Protein AF-A0A1U7LH65-F1 (afdb_monomer_lite)

InterPro domains:
  IPR011333 SKP1/BTB/POZ domain superfamily [G3DSA:3.30.710.10] (21-148)
  IPR011333 SKP1/BTB/POZ domain superfamily [SSF54695] (27-129)

Secondary structure (DSSP, 8-state):
--------------PSPP----SSS--EEEEETTEEEEE-HHHHHHS-HHHHHHH-TT---GGG--STT-EEEE-S-HHHHHHHHHHHHHHHTSPPPPS--SSHHHHS-EEEEEEEEEEEEEE--TT-GGGHHHHHHHHHHHHHT--BTTTTTTT-TTSHHHHHHHHHHHHT--TTPBPSEEEEPTTSSEEEEEEEEE----TT-HHHHHHHHHHGGGBTS-EEEEEEEEEEEEEETTTTEEEEEEEEEEEEEEEEETT----

pLDDT: mean 80.88, std 17.4, range [31.7, 98.38]

Sequence (263 aa):
MSSSDPITQVVQNQGPPSTNVNIAGPPLTLDLRGTEFELSREELTGLPESILLCLFPHGLLLEGYNSSEDVIAVDFDPVSLGYVLDFLRDAANSPSSPSSSIHPLQSKPAIIVLREDLDYYCISPKDSASNVTLVKHLCGDELVKRDEIFGSLKRCEGGAEQHLVDMLCASGFTISDSWGYRALEPHKTCISSVALARLNSDSSNPQHMATAQKLLLFWRKPARKCWWDGVELADIGANQEKVKVWIRRIWTLELTVIGAGKM

Radius of gyration: 21.22 Å; chains: 1; bounding box: 49×56×64 Å

Foldseek 3Di:
DDDDDPPDPPDPDDPDPDQPQDLPAAWAWEQAPNDIDTGHSQRLQQDFPVVQCQFCVPHDPCPPVRDPPDYHYGPDHPVVVVLRSVVLVVQQPPDFDPDPDPDLVNGFWKKKKKKKKKAKDWDDDPPPPPCPPQLLVQVQVVVQVVFQPCVVLVVDPPDVSVVVVVLVCLFFDDNRDGFPDWDDRPPGSIIITMHMGTGDCPPVDVVSVVSVVVQVVQEVPWDKDKDKDWDWDFQGDPVRDIIIMIMIMIMTIHMGTRPPGDD

Structure (mmCIF, N/CA/C/O backbone):
data_AF-A0A1U7LH65-F1
#
_entry.id   AF-A0A1U7LH65-F1
#
loop_
_atom_site.group_PDB
_atom_site.id
_atom_site.type_symbol
_atom_site.label_atom_id
_atom_site.label_alt_id
_atom_site.label_comp_id
_atom_site.label_asym_id
_atom_site.label_entity_id
_atom_site.label_seq_id
_atom_site.pdbx_PDB_ins_code
_atom_site.Cartn_x
_atom_site.Cartn_y
_atom_site.Cartn_z
_atom_site.occupancy
_atom_site.B_iso_or_equiv
_atom_site.auth_seq_id
_atom_site.auth_comp_id
_atom_site.auth_asym_id
_atom_site.auth_atom_id
_atom_site.pdbx_PDB_model_num
ATOM 1 N N . MET A 1 1 ? 25.582 30.386 33.907 1.00 37.00 1 MET A N 1
ATOM 2 C CA . MET A 1 1 ? 25.135 28.980 33.836 1.00 37.00 1 MET A CA 1
ATOM 3 C C . MET A 1 1 ? 24.443 28.804 32.495 1.00 37.00 1 MET A C 1
ATOM 5 O O . MET A 1 1 ? 23.289 29.183 32.366 1.00 37.00 1 MET A O 1
ATOM 9 N N . SER A 1 2 ? 25.191 28.399 31.466 1.00 34.94 2 SER A N 1
ATOM 10 C CA . SER A 1 2 ? 24.653 28.184 30.119 1.00 34.94 2 SER A CA 1
ATOM 11 C C . SER A 1 2 ? 23.989 26.812 30.056 1.00 34.94 2 SER A C 1
ATOM 13 O O . SER A 1 2 ? 24.635 25.806 30.342 1.00 34.94 2 SER A O 1
ATOM 15 N N . SER A 1 3 ? 22.705 26.793 29.707 1.00 36.31 3 SER A N 1
ATOM 16 C CA . SER A 1 3 ? 21.941 25.581 29.420 1.00 36.31 3 SER A CA 1
ATOM 17 C C . SER A 1 3 ? 22.518 24.915 28.172 1.00 36.31 3 SER A C 1
ATOM 19 O O . SER A 1 3 ? 22.510 25.508 27.098 1.00 36.31 3 SER A O 1
ATOM 21 N N . SER A 1 4 ? 23.072 23.718 28.325 1.00 37.91 4 SER A N 1
ATOM 22 C CA . SER A 1 4 ? 23.466 22.847 27.222 1.00 37.91 4 SER A CA 1
ATOM 23 C C . SER A 1 4 ? 22.229 22.119 26.703 1.00 37.91 4 SER A C 1
ATOM 25 O O . SER A 1 4 ? 21.682 21.272 27.410 1.00 37.91 4 SER A O 1
ATOM 27 N N . ASP A 1 5 ? 21.799 22.444 25.487 1.00 41.06 5 ASP A N 1
ATOM 28 C CA . ASP A 1 5 ? 20.774 21.691 24.768 1.00 41.06 5 ASP A CA 1
ATOM 29 C C . ASP A 1 5 ? 21.277 20.264 24.483 1.00 41.06 5 ASP A C 1
ATOM 31 O O . ASP A 1 5 ? 22.333 20.101 23.860 1.00 41.06 5 ASP A O 1
ATOM 35 N N . PRO A 1 6 ? 20.560 19.206 24.900 1.00 41.38 6 PRO A N 1
ATOM 36 C CA . PRO A 1 6 ? 20.920 17.841 24.559 1.00 41.38 6 PRO A CA 1
ATOM 37 C C . PRO A 1 6 ? 20.417 17.536 23.143 1.00 41.38 6 PRO A C 1
ATOM 39 O O . PRO A 1 6 ? 19.403 16.865 22.954 1.00 41.38 6 PRO A O 1
ATOM 42 N N . ILE A 1 7 ? 21.121 18.035 22.125 1.00 48.22 7 ILE A N 1
ATOM 43 C CA . ILE A 1 7 ? 20.948 17.540 20.758 1.00 48.22 7 ILE A CA 1
ATOM 44 C C . ILE A 1 7 ? 21.592 16.155 20.712 1.00 48.22 7 ILE A C 1
ATOM 46 O O . ILE A 1 7 ? 22.812 16.003 20.642 1.00 48.22 7 ILE A O 1
ATOM 50 N N . THR A 1 8 ? 20.747 15.132 20.789 1.00 46.81 8 THR A N 1
ATOM 51 C CA . THR A 1 8 ? 21.103 13.762 20.441 1.00 46.81 8 THR A CA 1
ATOM 52 C C . THR A 1 8 ? 21.590 13.760 18.997 1.00 46.81 8 THR A C 1
ATOM 54 O O . THR A 1 8 ? 20.855 14.075 18.062 1.00 46.81 8 THR A O 1
ATOM 57 N N . GLN A 1 9 ? 22.872 13.454 18.814 1.00 34.47 9 GLN A N 1
ATOM 58 C CA . GLN A 1 9 ? 23.434 13.192 17.500 1.00 34.47 9 GLN A CA 1
ATOM 59 C C . GLN A 1 9 ? 22.650 12.033 16.882 1.00 34.47 9 GLN A C 1
ATOM 61 O O . GLN A 1 9 ? 22.702 10.904 17.370 1.00 34.47 9 GLN A O 1
ATOM 66 N N . VAL A 1 10 ? 21.901 12.317 15.817 1.00 35.81 10 VAL A N 1
ATOM 67 C CA . VAL A 1 10 ? 21.335 11.278 14.963 1.00 35.81 10 VAL A CA 1
ATOM 68 C C . VAL A 1 10 ? 22.522 10.631 14.264 1.00 35.81 10 VAL A C 1
ATOM 70 O O . VAL A 1 10 ? 23.074 11.186 13.315 1.00 35.81 10 VAL A O 1
ATOM 73 N N . VAL A 1 11 ? 22.958 9.478 14.772 1.00 34.19 11 VAL A N 1
ATOM 74 C CA . VAL A 1 11 ? 23.833 8.584 14.020 1.00 34.19 11 VAL A CA 1
ATOM 75 C C . VAL A 1 11 ? 23.118 8.330 12.699 1.00 34.19 11 VAL A C 1
ATOM 77 O O . VAL A 1 11 ? 21.987 7.841 12.686 1.00 34.19 11 VAL A O 1
ATOM 80 N N . GLN A 1 12 ? 23.747 8.719 11.590 1.00 35.12 12 GLN A N 1
ATOM 81 C CA . GLN A 1 12 ? 23.355 8.259 10.266 1.00 35.12 12 GLN A CA 1
ATOM 82 C C . GLN A 1 12 ? 23.513 6.739 10.278 1.00 35.12 12 GLN A C 1
ATOM 84 O O . GLN A 1 12 ? 24.590 6.218 9.997 1.00 35.12 12 GLN A O 1
ATOM 89 N N . ASN A 1 13 ? 22.459 6.022 10.676 1.00 31.70 13 ASN A N 1
ATOM 90 C CA . ASN A 1 13 ? 22.390 4.596 10.432 1.00 31.70 13 ASN A CA 1
ATOM 91 C C . ASN A 1 13 ? 22.593 4.431 8.930 1.00 31.70 13 ASN A C 1
ATOM 93 O O . ASN A 1 13 ? 21.911 5.084 8.132 1.00 31.70 13 ASN A O 1
ATOM 97 N N . GLN A 1 14 ? 23.579 3.606 8.574 1.00 36.00 14 GLN A N 1
ATOM 98 C CA . GLN A 1 14 ? 23.760 3.122 7.217 1.00 36.00 14 GLN A CA 1
ATOM 99 C C . GLN A 1 14 ? 22.374 2.775 6.668 1.00 36.00 14 GLN A C 1
ATOM 101 O O . GLN A 1 14 ? 21.556 2.182 7.380 1.00 36.00 14 GLN A O 1
ATOM 106 N N . GLY A 1 15 ? 22.082 3.235 5.449 1.00 39.66 15 GLY A N 1
ATOM 107 C CA . GLY A 1 15 ? 20.828 2.898 4.783 1.00 39.66 15 GLY A CA 1
ATOM 108 C C . GLY A 1 15 ? 20.574 1.386 4.851 1.00 39.66 15 GLY A C 1
ATOM 109 O O . GLY A 1 15 ? 21.524 0.623 5.048 1.00 39.66 15 GLY A O 1
ATOM 110 N N . PRO A 1 16 ? 19.311 0.942 4.725 1.00 44.34 16 PRO A N 1
ATOM 111 C CA . PRO A 1 16 ? 19.009 -0.486 4.710 1.00 44.34 16 PRO A CA 1
ATOM 112 C C . PRO A 1 16 ? 19.956 -1.206 3.733 1.00 44.34 16 PRO A C 1
ATOM 114 O O . PRO A 1 16 ? 20.298 -0.616 2.701 1.00 44.34 16 PRO A O 1
ATOM 117 N N . PRO A 1 17 ? 20.425 -2.424 4.064 1.00 46.75 17 PRO A N 1
ATOM 118 C CA . PRO A 1 17 ? 21.351 -3.156 3.212 1.00 46.75 17 PRO A CA 1
ATOM 119 C C . PRO A 1 17 ? 20.766 -3.240 1.803 1.00 46.75 17 PRO A C 1
ATOM 121 O O . PRO A 1 17 ? 19.647 -3.714 1.619 1.00 46.75 17 PRO A O 1
ATOM 124 N N . SER A 1 18 ? 21.503 -2.728 0.818 1.00 48.84 18 SER A N 1
ATOM 125 C CA . SER A 1 18 ? 21.086 -2.761 -0.581 1.00 48.84 18 SER A CA 1
ATOM 126 C C . SER A 1 18 ? 20.863 -4.214 -0.998 1.00 48.84 18 SER A C 1
ATOM 128 O O . SER A 1 18 ? 21.762 -5.045 -0.857 1.00 48.84 18 SER A O 1
ATOM 130 N N . THR A 1 19 ? 19.674 -4.524 -1.510 1.00 54.69 19 THR A N 1
ATOM 131 C CA . THR A 1 19 ? 19.348 -5.850 -2.041 1.00 54.69 19 THR A CA 1
ATOM 132 C C . THR A 1 19 ? 20.111 -6.081 -3.353 1.00 54.69 19 THR A C 1
ATOM 134 O O . THR A 1 19 ? 19.678 -5.675 -4.428 1.00 54.69 19 THR A O 1
ATOM 137 N N . ASN A 1 20 ? 21.289 -6.712 -3.279 1.00 52.88 20 ASN A N 1
ATOM 138 C CA . ASN A 1 20 ? 22.026 -7.159 -4.466 1.00 52.88 20 ASN A CA 1
ATOM 139 C C . ASN A 1 20 ? 21.363 -8.425 -5.023 1.00 52.88 20 ASN A C 1
ATOM 141 O O . ASN A 1 20 ? 21.662 -9.543 -4.611 1.00 52.88 20 ASN A O 1
ATOM 145 N N . VAL A 1 21 ? 20.422 -8.238 -5.948 1.00 58.28 21 VAL A N 1
ATOM 146 C CA . VAL A 1 21 ? 19.758 -9.336 -6.657 1.00 58.28 21 VAL A CA 1
ATOM 147 C C . VAL A 1 21 ? 20.688 -9.820 -7.772 1.00 58.28 21 VAL A C 1
ATOM 149 O O . VAL A 1 21 ? 20.904 -9.105 -8.747 1.00 58.28 21 VAL A O 1
ATOM 152 N N . ASN A 1 22 ? 21.245 -11.028 -7.655 1.00 60.44 22 ASN A N 1
ATOM 153 C CA . ASN A 1 22 ? 21.944 -11.655 -8.776 1.00 60.44 22 ASN A CA 1
ATOM 154 C C . ASN A 1 22 ? 20.933 -11.973 -9.895 1.00 60.44 22 ASN A C 1
ATOM 156 O O . ASN A 1 22 ? 19.985 -12.730 -9.686 1.00 60.44 22 ASN A O 1
ATOM 160 N N . ILE A 1 23 ? 21.130 -11.370 -11.071 1.00 61.72 23 ILE A N 1
ATOM 161 C CA . ILE A 1 23 ? 20.239 -11.506 -12.236 1.00 61.72 23 ILE A CA 1
ATOM 162 C C . ILE A 1 23 ? 20.413 -12.882 -12.910 1.00 61.72 23 ILE A C 1
ATOM 164 O O . ILE A 1 23 ? 19.515 -13.352 -13.605 1.00 61.72 23 ILE A O 1
ATOM 168 N N . ALA A 1 24 ? 21.539 -13.567 -12.682 1.00 62.00 24 ALA A N 1
ATOM 169 C CA . ALA A 1 24 ? 21.778 -14.915 -13.181 1.00 62.00 24 ALA A CA 1
ATOM 170 C C . ALA A 1 24 ? 21.322 -15.959 -12.145 1.00 62.00 24 ALA A C 1
ATOM 172 O O . ALA A 1 24 ? 21.997 -16.181 -11.142 1.00 62.00 24 ALA A O 1
ATOM 173 N N . GLY A 1 25 ? 20.176 -16.603 -12.384 1.00 74.38 25 GLY A N 1
ATOM 174 C CA . GLY A 1 25 ? 19.671 -17.697 -11.547 1.00 74.38 25 GLY A CA 1
ATOM 175 C C . GLY A 1 25 ? 18.273 -18.179 -11.959 1.00 74.38 25 GLY A C 1
ATOM 176 O O . GLY A 1 25 ? 17.596 -17.477 -12.713 1.00 74.38 25 GLY A O 1
ATOM 177 N N . PRO A 1 26 ? 17.823 -19.353 -11.471 1.00 83.62 26 PRO A N 1
ATOM 178 C CA . PRO A 1 26 ? 16.463 -19.851 -11.711 1.00 83.62 26 PRO A CA 1
ATOM 179 C C . PRO A 1 26 ? 15.414 -18.910 -11.095 1.00 83.62 26 PRO A C 1
ATOM 181 O O . PRO A 1 26 ? 15.782 -18.118 -10.220 1.00 83.62 26 PRO A O 1
ATOM 184 N N . PRO A 1 27 ? 14.135 -18.965 -11.513 1.00 87.88 27 PRO A N 1
ATOM 185 C CA . PRO A 1 27 ? 13.065 -18.241 -10.829 1.00 87.88 27 PRO A CA 1
ATOM 186 C C . PRO A 1 27 ? 12.965 -18.652 -9.352 1.00 87.88 27 PRO A C 1
ATOM 188 O O . PRO A 1 27 ? 13.487 -19.687 -8.939 1.00 87.88 27 PRO A O 1
ATOM 191 N N . LEU A 1 28 ? 12.345 -17.792 -8.551 1.00 89.56 28 LEU A N 1
ATOM 192 C CA . LEU A 1 28 ? 12.160 -17.978 -7.118 1.00 89.56 28 LEU A CA 1
ATOM 193 C C . LEU A 1 28 ? 10.695 -18.279 -6.818 1.00 89.56 28 LEU A C 1
ATOM 195 O O . LEU A 1 28 ? 9.830 -17.506 -7.229 1.00 89.56 28 LEU A O 1
ATOM 199 N N . THR A 1 29 ? 10.435 -19.328 -6.045 1.00 92.38 29 THR A N 1
ATOM 200 C CA . THR A 1 29 ? 9.082 -19.660 -5.592 1.00 92.38 29 THR A CA 1
ATOM 201 C C . THR A 1 29 ? 8.859 -19.114 -4.186 1.00 92.38 29 THR A C 1
ATOM 203 O O . THR A 1 29 ? 9.610 -19.422 -3.259 1.00 92.38 29 THR A O 1
ATOM 206 N N . LEU A 1 30 ? 7.837 -18.277 -4.024 1.00 93.69 30 LEU A N 1
ATOM 207 C CA . LEU A 1 30 ? 7.425 -17.691 -2.752 1.00 93.69 30 LEU A CA 1
ATOM 208 C C . LEU A 1 30 ? 6.062 -18.246 -2.340 1.00 93.69 30 LEU A C 1
ATOM 210 O O . LEU A 1 30 ? 5.149 -18.246 -3.155 1.00 93.69 30 LEU A O 1
ATOM 214 N N . ASP A 1 31 ? 5.900 -18.635 -1.079 1.00 95.12 31 ASP A N 1
ATOM 215 C CA . ASP A 1 31 ? 4.600 -18.944 -0.475 1.00 95.12 31 ASP A CA 1
ATOM 216 C C . ASP A 1 31 ? 4.148 -17.772 0.406 1.00 95.12 31 ASP A C 1
ATOM 218 O O . ASP A 1 31 ? 4.728 -17.489 1.459 1.00 95.12 31 ASP A O 1
ATOM 222 N N . LEU A 1 32 ? 3.107 -17.074 -0.046 1.00 96.00 32 LEU A N 1
ATOM 223 C CA . LEU A 1 32 ? 2.490 -15.941 0.628 1.00 96.00 32 LEU A CA 1
ATOM 224 C C . LEU A 1 32 ? 1.172 -16.394 1.249 1.00 96.00 32 LEU A C 1
ATOM 226 O O . LEU A 1 32 ? 0.115 -16.354 0.613 1.00 96.00 32 LEU A O 1
ATOM 230 N N . ARG A 1 33 ? 1.236 -16.817 2.516 1.00 95.19 33 ARG A N 1
ATOM 231 C CA . ARG A 1 33 ? 0.065 -17.238 3.309 1.00 95.19 33 ARG A CA 1
ATOM 232 C C . ARG A 1 33 ? -0.742 -18.367 2.640 1.00 95.19 33 ARG A C 1
ATOM 234 O O . ARG A 1 33 ? -1.971 -18.370 2.700 1.00 95.19 33 ARG A O 1
ATOM 241 N N . GLY A 1 34 ? -0.058 -19.324 2.017 1.00 95.12 34 GLY A N 1
ATOM 242 C CA . GLY A 1 34 ? -0.645 -20.452 1.291 1.00 95.12 34 GLY A CA 1
ATOM 243 C C . GLY A 1 34 ? -0.886 -20.187 -0.198 1.00 95.12 34 GLY A C 1
ATOM 244 O O . GLY A 1 34 ? -1.504 -21.020 -0.858 1.00 95.12 34 GLY A O 1
ATOM 245 N N . THR A 1 35 ? -0.456 -19.036 -0.725 1.00 97.25 35 THR A N 1
ATOM 246 C CA . THR A 1 35 ? -0.542 -18.702 -2.155 1.00 97.25 35 THR A CA 1
ATOM 247 C C . THR A 1 35 ? 0.853 -18.642 -2.755 1.00 97.25 35 THR A C 1
ATOM 249 O O . THR A 1 35 ? 1.654 -17.785 -2.383 1.00 97.25 35 THR A O 1
ATOM 252 N N . GLU A 1 36 ? 1.132 -19.523 -3.710 1.00 96.06 36 GLU A N 1
ATOM 253 C CA . GLU A 1 36 ? 2.442 -19.601 -4.349 1.00 96.06 36 GLU A CA 1
ATOM 254 C C . GLU A 1 36 ? 2.590 -18.597 -5.501 1.00 96.06 36 GLU A C 1
ATOM 256 O O . GLU A 1 36 ? 1.702 -18.439 -6.341 1.00 96.06 36 GLU A O 1
ATOM 261 N N . PHE A 1 37 ? 3.748 -17.941 -5.555 1.00 95.75 37 PHE A N 1
ATOM 262 C CA . PHE A 1 37 ? 4.179 -17.062 -6.635 1.00 95.75 37 PHE A CA 1
ATOM 263 C C . PHE A 1 37 ? 5.539 -17.521 -7.146 1.00 95.75 37 PHE A C 1
ATOM 265 O O . PHE A 1 37 ? 6.502 -17.569 -6.385 1.00 95.75 37 PHE A O 1
ATOM 272 N N . GLU A 1 38 ? 5.644 -17.780 -8.444 1.00 93.81 38 GLU A N 1
ATOM 273 C CA . GLU A 1 38 ? 6.932 -17.953 -9.111 1.00 93.81 38 GLU A CA 1
ATOM 274 C C . GLU A 1 38 ? 7.356 -16.616 -9.732 1.00 93.81 38 GLU A C 1
ATOM 276 O O . GLU A 1 38 ? 6.645 -16.057 -10.570 1.00 93.81 38 GLU A O 1
ATOM 281 N N . LEU A 1 39 ? 8.496 -16.079 -9.291 1.00 92.12 39 LEU A N 1
ATOM 282 C CA . LEU A 1 39 ? 9.037 -14.806 -9.762 1.00 92.12 39 LEU A CA 1
ATOM 283 C C . LEU A 1 39 ? 10.346 -15.020 -10.511 1.00 92.12 39 LEU A C 1
ATOM 285 O O . LEU A 1 39 ? 11.317 -15.560 -9.973 1.00 92.12 39 LEU A O 1
ATOM 289 N N . SER A 1 40 ? 10.413 -14.517 -11.739 1.00 89.94 40 SER A N 1
ATOM 290 C CA . SER A 1 40 ? 11.679 -14.430 -12.461 1.00 89.94 40 SER A CA 1
ATOM 291 C C . SER A 1 40 ? 12.647 -13.458 -11.772 1.00 89.94 40 SER A C 1
ATOM 293 O O . SER A 1 40 ? 12.256 -12.553 -11.027 1.00 89.94 40 SER A O 1
ATOM 295 N N . ARG A 1 41 ? 13.951 -13.604 -12.042 1.00 85.62 41 ARG A N 1
ATOM 296 C CA . ARG A 1 41 ? 14.967 -12.664 -11.533 1.00 85.62 41 ARG A CA 1
ATOM 297 C C . ARG A 1 41 ? 14.733 -11.242 -12.033 1.00 85.62 41 ARG A C 1
ATOM 299 O O . ARG A 1 41 ? 14.942 -10.298 -11.280 1.00 85.62 41 ARG A O 1
ATOM 306 N N . GLU A 1 42 ? 14.251 -11.100 -13.264 1.00 85.19 42 GLU A N 1
ATOM 307 C CA . GLU A 1 42 ? 13.889 -9.807 -13.838 1.00 85.19 42 GLU A CA 1
ATOM 308 C C . GLU A 1 42 ? 12.728 -9.151 -13.081 1.00 85.19 42 GLU A C 1
ATOM 310 O O . GLU A 1 42 ? 12.836 -7.982 -12.708 1.00 85.19 42 GLU A O 1
ATOM 315 N N . GLU A 1 43 ? 11.666 -9.901 -12.771 1.00 89.75 43 GLU A N 1
ATOM 316 C CA . GLU A 1 43 ? 10.557 -9.393 -11.955 1.00 89.75 43 GLU A CA 1
ATOM 317 C C . GLU A 1 43 ? 11.028 -8.995 -10.558 1.00 89.75 43 GLU A C 1
ATOM 319 O O . GLU A 1 43 ? 10.725 -7.892 -10.111 1.00 89.75 43 GLU A O 1
ATOM 324 N N . LEU A 1 44 ? 11.840 -9.828 -9.897 1.00 88.94 44 LEU A N 1
ATOM 325 C CA . LEU A 1 44 ? 12.417 -9.512 -8.585 1.00 88.94 44 LEU A CA 1
ATOM 326 C C . LEU A 1 44 ? 13.253 -8.226 -8.611 1.00 88.94 44 LEU A C 1
ATOM 328 O O . LEU A 1 44 ? 13.143 -7.398 -7.709 1.00 88.94 44 LEU A O 1
ATOM 332 N N . THR A 1 45 ? 14.087 -8.033 -9.635 1.00 84.75 45 THR A N 1
ATOM 333 C CA . THR A 1 45 ? 14.870 -6.800 -9.801 1.00 84.75 45 THR A CA 1
ATOM 334 C C . THR A 1 45 ? 13.982 -5.595 -10.128 1.00 84.75 45 THR A C 1
ATOM 336 O O . THR A 1 45 ? 14.318 -4.473 -9.742 1.00 84.75 45 THR A O 1
ATOM 339 N N . GLY A 1 46 ? 12.863 -5.817 -10.819 1.00 87.31 46 GLY A N 1
ATOM 340 C CA . GLY A 1 46 ? 11.874 -4.800 -11.165 1.00 87.31 46 GLY A CA 1
ATOM 341 C C . GLY A 1 46 ? 10.941 -4.406 -10.019 1.00 87.31 46 GLY A C 1
ATOM 342 O O . GLY A 1 46 ? 10.325 -3.342 -10.094 1.00 87.31 46 GLY A O 1
ATOM 343 N N . LEU A 1 47 ? 10.843 -5.211 -8.956 1.00 91.94 47 LEU A N 1
ATOM 344 C CA . LEU A 1 47 ? 9.994 -4.895 -7.811 1.00 91.94 47 LEU A CA 1
ATOM 345 C C . LEU A 1 47 ? 10.453 -3.607 -7.097 1.00 91.94 47 LEU A C 1
ATOM 347 O O . LEU A 1 47 ? 11.662 -3.370 -6.940 1.00 91.94 47 LEU A O 1
ATOM 351 N N . PRO A 1 48 ? 9.500 -2.793 -6.599 1.00 92.38 48 PRO A N 1
ATOM 352 C CA . PRO A 1 48 ? 9.812 -1.653 -5.748 1.00 92.38 48 PRO A CA 1
ATOM 353 C C . PRO A 1 48 ? 10.591 -2.108 -4.507 1.00 92.38 48 PRO A C 1
ATOM 355 O O . PRO A 1 48 ? 10.274 -3.131 -3.897 1.00 92.38 48 PRO A O 1
ATOM 358 N N . GLU A 1 49 ? 11.604 -1.343 -4.109 1.00 89.31 49 GLU A N 1
ATOM 359 C CA . GLU A 1 49 ? 12.419 -1.592 -2.919 1.00 89.31 49 GLU A CA 1
ATOM 360 C C . GLU A 1 49 ? 11.551 -1.693 -1.666 1.00 89.31 49 GLU A C 1
ATOM 362 O O . GLU A 1 49 ? 11.776 -2.547 -0.814 1.00 89.31 49 GLU A O 1
ATOM 367 N N . SER A 1 50 ? 10.518 -0.857 -1.571 1.00 91.69 50 SER A N 1
ATOM 368 C CA . SER A 1 50 ? 9.549 -0.911 -0.476 1.00 91.69 50 SER A CA 1
ATOM 369 C C . SER A 1 50 ? 8.835 -2.263 -0.359 1.00 91.69 50 SER A C 1
ATOM 371 O O . SER A 1 50 ? 8.591 -2.706 0.760 1.00 91.69 50 SER A O 1
ATOM 373 N N . ILE A 1 51 ? 8.557 -2.942 -1.476 1.00 94.25 51 ILE A N 1
ATOM 374 C CA . ILE A 1 51 ? 7.950 -4.281 -1.496 1.00 94.25 51 ILE A CA 1
ATOM 375 C C . ILE A 1 51 ? 9.003 -5.354 -1.207 1.00 94.25 51 ILE A C 1
ATOM 377 O O . ILE A 1 51 ? 8.760 -6.247 -0.399 1.00 94.25 51 ILE A O 1
ATOM 381 N N . LEU A 1 52 ? 10.200 -5.243 -1.789 1.00 91.88 52 LEU A N 1
ATOM 382 C CA . LEU A 1 52 ? 11.298 -6.183 -1.530 1.00 91.88 52 LEU A CA 1
ATOM 383 C C . LEU A 1 52 ? 11.707 -6.220 -0.057 1.00 91.88 52 LEU A C 1
ATOM 385 O O . LEU A 1 52 ? 11.977 -7.296 0.465 1.00 91.88 52 LEU A O 1
ATOM 389 N N . LEU A 1 53 ? 11.713 -5.074 0.626 1.00 89.31 53 LEU A N 1
ATOM 390 C CA . LEU A 1 53 ? 11.994 -5.004 2.061 1.00 89.31 53 LEU A CA 1
ATOM 391 C C . LEU A 1 53 ? 10.921 -5.704 2.908 1.00 89.31 53 LEU A C 1
ATOM 393 O O . LEU A 1 53 ? 11.234 -6.187 3.994 1.00 89.31 53 LEU A O 1
ATOM 397 N N . CYS A 1 54 ? 9.676 -5.768 2.431 1.00 90.69 54 CYS A N 1
ATOM 398 C CA . CYS A 1 54 ? 8.616 -6.530 3.089 1.00 90.69 54 CYS A CA 1
ATOM 399 C C . CYS A 1 54 ? 8.729 -8.032 2.802 1.00 90.69 54 CYS A C 1
ATOM 401 O O . CYS A 1 54 ? 8.524 -8.833 3.708 1.00 90.69 54 CYS A O 1
ATOM 403 N N . LEU A 1 55 ? 9.078 -8.411 1.568 1.00 92.19 55 LEU A N 1
ATOM 404 C CA . LEU A 1 55 ? 9.254 -9.815 1.186 1.00 92.19 55 LEU A CA 1
ATOM 405 C C . LEU A 1 55 ? 10.509 -10.438 1.818 1.00 92.19 55 LEU A C 1
ATOM 407 O O . LEU A 1 55 ? 10.507 -11.605 2.198 1.00 92.19 55 LEU A O 1
ATOM 411 N N . PHE A 1 56 ? 11.575 -9.648 1.959 1.00 90.00 56 PHE A N 1
ATOM 412 C CA . PHE A 1 56 ? 12.884 -10.086 2.440 1.00 90.00 56 PHE A CA 1
ATOM 413 C C . PHE A 1 56 ? 13.393 -9.145 3.542 1.00 90.00 56 PHE A C 1
ATOM 415 O O . PHE A 1 56 ? 14.364 -8.408 3.338 1.00 90.00 56 PHE A O 1
ATOM 422 N N . PRO A 1 57 ? 12.778 -9.162 4.740 1.00 82.06 57 PRO A N 1
ATOM 423 C CA . PRO A 1 57 ? 13.118 -8.236 5.827 1.00 82.06 57 PRO A CA 1
ATOM 424 C C . PRO A 1 57 ? 14.557 -8.398 6.340 1.00 82.06 57 PRO A C 1
ATOM 426 O O . PRO A 1 57 ? 15.119 -7.475 6.929 1.00 82.06 57 PRO A O 1
ATOM 429 N N . HIS A 1 58 ? 15.172 -9.557 6.099 1.00 78.75 58 HIS A N 1
ATOM 430 C CA . HIS A 1 58 ? 16.567 -9.855 6.438 1.00 78.75 58 HIS A CA 1
ATOM 431 C C . HIS A 1 58 ? 17.527 -9.707 5.248 1.00 78.75 58 HIS A C 1
ATOM 433 O O . HIS A 1 58 ? 18.694 -10.084 5.343 1.00 78.75 58 HIS A O 1
ATOM 439 N N . GLY A 1 59 ? 17.050 -9.135 4.143 1.00 73.81 59 GLY A N 1
ATOM 440 C CA . GLY A 1 59 ? 17.769 -9.073 2.881 1.00 73.81 59 GLY A CA 1
ATOM 441 C C . GLY A 1 59 ? 17.569 -10.327 2.033 1.00 73.81 59 GLY A C 1
ATOM 442 O O . GLY A 1 59 ? 17.251 -11.412 2.521 1.00 73.81 59 GLY A O 1
ATOM 443 N N . LEU A 1 60 ? 17.749 -10.156 0.727 1.00 70.12 60 LEU A N 1
ATOM 444 C CA . LEU A 1 60 ? 17.629 -11.226 -0.252 1.00 70.12 60 LEU A CA 1
ATOM 445 C C . LEU A 1 60 ? 18.986 -11.931 -0.418 1.00 70.12 60 LEU A C 1
ATOM 447 O O . LEU A 1 60 ? 19.813 -11.518 -1.229 1.00 70.12 60 LEU A O 1
ATOM 451 N N . LEU A 1 61 ? 19.229 -12.989 0.356 1.00 66.19 61 LEU A N 1
ATOM 452 C CA . LEU A 1 61 ? 20.409 -13.848 0.207 1.00 66.19 61 LEU A CA 1
ATOM 453 C C . LEU A 1 61 ? 20.118 -14.951 -0.816 1.00 66.19 61 LEU A C 1
ATOM 455 O O . LEU A 1 61 ? 19.618 -16.014 -0.465 1.00 66.19 61 LEU A O 1
ATOM 459 N N . LEU A 1 62 ? 20.414 -14.693 -2.092 1.00 64.62 62 LEU A N 1
ATOM 460 C CA . LEU A 1 62 ? 20.132 -15.646 -3.175 1.00 64.62 62 LEU A CA 1
ATOM 461 C C . LEU A 1 62 ? 21.119 -16.812 -3.279 1.00 64.62 62 LEU A C 1
ATOM 463 O O . LEU A 1 62 ? 20.799 -17.802 -3.925 1.00 64.62 62 LEU A O 1
ATOM 467 N N . GLU A 1 63 ? 22.293 -16.720 -2.652 1.00 58.66 63 GLU A N 1
ATOM 468 C CA . GLU A 1 63 ? 23.390 -17.686 -2.842 1.00 58.66 63 GLU A CA 1
ATOM 469 C C . GLU A 1 63 ? 23.056 -19.118 -2.378 1.00 58.66 63 GLU A C 1
ATOM 471 O O . GLU A 1 63 ? 23.688 -20.073 -2.831 1.00 58.66 63 GLU A O 1
ATOM 476 N N . GLY A 1 64 ? 22.053 -19.282 -1.505 1.00 56.19 64 GLY A N 1
ATOM 477 C CA . GLY A 1 64 ? 21.599 -20.586 -1.009 1.00 56.19 64 GLY A CA 1
ATOM 478 C C . GLY A 1 64 ? 20.517 -21.266 -1.856 1.00 56.19 64 GLY A C 1
ATOM 479 O O . GLY A 1 64 ? 20.374 -22.480 -1.766 1.00 56.19 64 GLY A O 1
ATOM 480 N N . TYR A 1 65 ? 19.794 -20.519 -2.696 1.00 61.25 65 TYR A N 1
ATOM 481 C CA . TYR A 1 65 ? 18.636 -21.014 -3.453 1.00 61.25 65 TYR A CA 1
ATOM 482 C C . TYR A 1 65 ? 19.053 -21.395 -4.878 1.00 61.25 65 TYR A C 1
ATOM 484 O O . TYR A 1 65 ? 18.721 -20.719 -5.854 1.00 61.25 65 TYR A O 1
ATOM 492 N N . ASN A 1 66 ? 19.858 -22.451 -4.993 1.00 54.72 66 ASN A N 1
ATOM 493 C CA . ASN A 1 66 ? 20.358 -22.947 -6.283 1.00 54.72 66 ASN A CA 1
ATOM 494 C C . ASN A 1 66 ? 19.428 -23.991 -6.928 1.00 54.72 66 ASN A C 1
ATOM 496 O O . ASN A 1 66 ? 19.703 -24.450 -8.037 1.00 54.72 66 ASN A O 1
ATOM 500 N N . SER A 1 67 ? 18.335 -24.348 -6.251 1.00 58.44 67 SER A N 1
ATOM 501 C CA . SER A 1 67 ? 17.391 -25.384 -6.667 1.00 58.44 67 SER A CA 1
ATOM 502 C C . SER A 1 67 ? 16.026 -24.753 -6.933 1.00 58.44 67 SER A C 1
ATOM 504 O O . SER A 1 67 ? 15.529 -23.986 -6.114 1.00 58.44 67 SER A O 1
ATOM 506 N N . SER A 1 68 ? 15.374 -25.112 -8.039 1.00 60.81 68 SER A N 1
ATOM 507 C CA . SER A 1 68 ? 13.986 -24.717 -8.344 1.00 60.81 68 SER A CA 1
ATOM 508 C C . SER A 1 68 ? 12.938 -25.322 -7.391 1.00 60.81 68 SER A C 1
ATOM 510 O O . SER A 1 68 ? 11.746 -25.148 -7.609 1.00 60.81 68 SER A O 1
ATOM 512 N N . GLU A 1 69 ? 13.366 -26.075 -6.375 1.00 65.25 69 GLU A N 1
ATOM 513 C CA . GLU A 1 69 ? 12.499 -26.776 -5.419 1.00 65.25 69 GLU A CA 1
ATOM 514 C C . GLU A 1 69 ? 12.337 -26.025 -4.086 1.00 65.25 69 GLU A C 1
ATOM 516 O O . GLU A 1 69 ? 11.481 -26.390 -3.283 1.00 65.25 69 GLU A O 1
ATOM 521 N N . ASP A 1 70 ? 13.126 -24.975 -3.838 1.00 79.56 70 ASP A N 1
ATOM 522 C CA . ASP A 1 70 ? 13.075 -24.250 -2.570 1.00 79.56 70 ASP A CA 1
ATOM 523 C C . ASP A 1 70 ? 11.936 -23.217 -2.573 1.00 79.56 70 ASP A C 1
ATOM 525 O O . ASP A 1 70 ? 12.000 -22.192 -3.256 1.00 79.56 70 ASP A O 1
ATOM 529 N N . VAL A 1 71 ? 10.898 -23.478 -1.774 1.00 88.06 71 VAL A N 1
ATOM 530 C CA . VAL A 1 71 ? 9.783 -22.548 -1.546 1.00 88.06 71 VAL A CA 1
ATOM 531 C C . VAL A 1 71 ? 10.089 -21.660 -0.340 1.00 88.06 71 VAL A C 1
ATOM 533 O O . VAL A 1 71 ? 10.292 -22.149 0.774 1.00 88.06 71 VAL A O 1
ATOM 536 N N . ILE A 1 72 ? 10.102 -20.341 -0.541 1.00 89.19 72 ILE A N 1
ATOM 537 C CA . ILE A 1 72 ? 10.324 -19.369 0.536 1.00 89.19 72 ILE A CA 1
ATOM 538 C C . ILE A 1 72 ? 8.981 -18.905 1.087 1.00 89.19 72 ILE A C 1
ATOM 540 O O . ILE A 1 72 ? 8.252 -18.167 0.429 1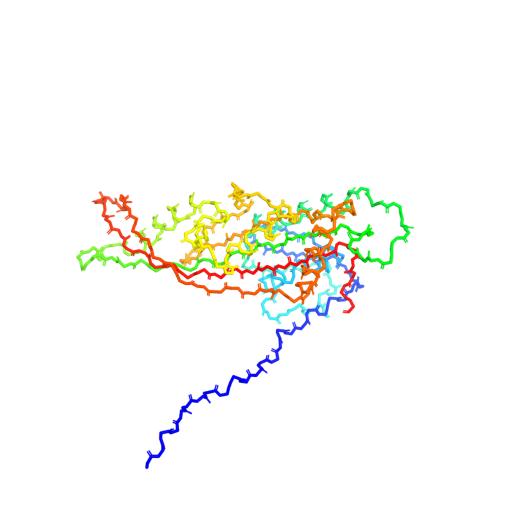.00 89.19 72 ILE A O 1
ATOM 544 N N . ALA A 1 73 ? 8.682 -19.279 2.327 1.00 91.31 73 ALA A N 1
ATOM 545 C CA . ALA A 1 73 ? 7.510 -18.773 3.031 1.00 91.31 73 ALA A CA 1
ATOM 546 C C . ALA A 1 73 ? 7.719 -17.319 3.487 1.00 91.31 73 ALA A C 1
ATOM 548 O O . ALA A 1 73 ? 8.717 -16.994 4.138 1.00 91.31 73 ALA A O 1
ATOM 549 N N . VAL A 1 74 ? 6.754 -16.451 3.180 1.00 91.94 74 VAL A N 1
ATOM 550 C CA . VAL A 1 74 ? 6.783 -15.018 3.490 1.00 91.94 74 VAL A CA 1
ATOM 551 C C . VAL A 1 74 ? 5.449 -14.593 4.113 1.00 91.94 74 VAL A C 1
ATOM 553 O O . VAL A 1 74 ? 4.382 -14.842 3.556 1.00 91.94 74 VAL A O 1
ATOM 556 N N . ASP A 1 75 ? 5.488 -13.894 5.255 1.00 92.44 75 ASP A N 1
ATOM 557 C CA . ASP A 1 75 ? 4.299 -13.231 5.825 1.00 92.44 75 ASP A CA 1
ATOM 558 C C . ASP A 1 75 ? 4.016 -11.911 5.088 1.00 92.44 75 ASP A C 1
ATOM 560 O O . ASP A 1 75 ? 4.246 -10.820 5.611 1.00 92.44 75 ASP A O 1
ATOM 564 N N . PHE A 1 76 ? 3.542 -12.020 3.848 1.00 95.19 76 PHE A N 1
ATOM 565 C CA . PHE A 1 76 ? 3.095 -10.897 3.028 1.00 95.19 76 PHE A CA 1
ATOM 566 C C . PHE A 1 76 ? 1.734 -11.215 2.411 1.00 95.19 76 PHE A C 1
ATOM 568 O O . PHE A 1 76 ? 1.422 -12.377 2.151 1.00 95.19 76 PHE A O 1
ATOM 575 N N . ASP A 1 77 ? 0.906 -10.193 2.197 1.00 97.06 77 ASP A N 1
ATOM 576 C CA . ASP A 1 77 ? -0.413 -10.403 1.610 1.00 97.06 77 ASP A CA 1
ATOM 577 C C . ASP A 1 77 ? -0.300 -10.755 0.112 1.00 97.06 77 ASP A C 1
ATOM 579 O O . ASP A 1 77 ? 0.234 -9.950 -0.667 1.00 97.06 77 ASP A O 1
ATOM 583 N N . PRO A 1 78 ? -0.798 -11.929 -0.322 1.00 97.88 78 PRO A N 1
ATOM 584 C CA . PRO A 1 78 ? -0.704 -12.346 -1.718 1.00 97.88 78 PRO A CA 1
ATOM 585 C C . PRO A 1 78 ? -1.476 -11.427 -2.670 1.00 97.88 78 PRO A C 1
ATOM 587 O O . PRO A 1 78 ? -1.036 -11.213 -3.800 1.00 97.88 78 PRO A O 1
ATOM 590 N N . VAL A 1 79 ? -2.586 -10.825 -2.227 1.00 98.25 79 VAL A N 1
ATOM 591 C CA . VAL A 1 79 ? -3.379 -9.899 -3.049 1.00 98.25 79 VAL A CA 1
ATOM 592 C C . VAL A 1 79 ? -2.599 -8.609 -3.287 1.00 98.25 79 VAL A C 1
ATOM 594 O O . VAL A 1 79 ? -2.603 -8.084 -4.401 1.00 98.25 79 VAL A O 1
ATOM 597 N N . SER A 1 80 ? -1.863 -8.132 -2.277 1.00 97.94 80 SER A N 1
ATOM 598 C CA . SER A 1 80 ? -0.993 -6.963 -2.435 1.00 97.94 80 SER A CA 1
ATOM 599 C C . SER A 1 80 ? 0.111 -7.209 -3.458 1.00 97.94 80 SER A C 1
ATOM 601 O O . SER A 1 80 ? 0.386 -6.321 -4.266 1.00 97.94 80 SER A O 1
ATOM 603 N N . LEU A 1 81 ? 0.776 -8.372 -3.409 1.00 98.00 81 LEU A N 1
ATOM 604 C CA . LEU A 1 81 ? 1.855 -8.680 -4.349 1.00 98.00 81 LEU A CA 1
ATOM 605 C C . LEU A 1 81 ? 1.304 -8.863 -5.767 1.00 98.00 81 LEU A C 1
ATOM 607 O O . LEU A 1 81 ? 1.870 -8.303 -6.704 1.00 98.00 81 LEU A O 1
ATOM 611 N N . GLY A 1 82 ? 0.188 -9.585 -5.912 1.00 97.94 82 GLY A N 1
ATOM 612 C CA . GLY A 1 82 ? -0.497 -9.767 -7.192 1.00 97.94 82 GLY A CA 1
ATOM 613 C C . GLY A 1 82 ? -0.849 -8.435 -7.852 1.00 97.94 82 GLY A C 1
ATOM 614 O O . GLY A 1 82 ? -0.444 -8.197 -8.986 1.00 97.94 82 GLY A O 1
ATOM 615 N N . TYR A 1 83 ? -1.472 -7.517 -7.104 1.00 98.31 83 TYR A N 1
ATOM 616 C CA . TYR A 1 83 ? -1.789 -6.169 -7.588 1.00 98.31 83 TYR A CA 1
ATOM 617 C C . TYR A 1 83 ? -0.557 -5.425 -8.134 1.00 98.31 83 TYR A C 1
ATOM 619 O O . TYR A 1 83 ? -0.614 -4.812 -9.203 1.00 98.31 83 TYR A O 1
ATOM 627 N N . VAL A 1 84 ? 0.578 -5.497 -7.429 1.00 97.75 84 VAL A N 1
ATOM 628 C CA . VAL A 1 84 ? 1.828 -4.867 -7.879 1.00 97.75 84 VAL A CA 1
ATOM 629 C C . VAL A 1 84 ? 2.358 -5.530 -9.146 1.00 97.75 84 VAL A C 1
ATOM 631 O O . VAL A 1 84 ? 2.682 -4.832 -10.106 1.00 97.75 84 VAL A O 1
ATOM 634 N N . LEU A 1 85 ? 2.444 -6.859 -9.167 1.00 96.31 85 LEU A N 1
ATOM 635 C CA . LEU A 1 85 ? 2.972 -7.605 -10.308 1.00 96.31 85 LEU A CA 1
ATOM 636 C C . LEU A 1 85 ? 2.139 -7.384 -11.567 1.00 96.31 85 LEU A C 1
ATOM 638 O O . LEU A 1 85 ? 2.712 -7.136 -12.626 1.00 96.31 85 LEU A O 1
ATOM 642 N N . ASP A 1 86 ? 0.814 -7.423 -11.456 1.00 96.50 86 ASP A N 1
ATOM 643 C CA . ASP A 1 86 ? -0.091 -7.228 -12.587 1.00 96.50 86 ASP A CA 1
ATOM 644 C C . ASP A 1 86 ? 0.113 -5.849 -13.221 1.00 96.50 86 ASP A C 1
ATOM 646 O O . ASP A 1 86 ? 0.260 -5.737 -14.440 1.00 96.50 86 ASP A O 1
ATOM 650 N N . PHE A 1 87 ? 0.239 -4.806 -12.396 1.00 95.88 87 PHE A N 1
ATOM 651 C CA . PHE A 1 87 ? 0.509 -3.452 -12.874 1.00 95.88 87 PHE A CA 1
ATOM 652 C C . PHE A 1 87 ? 1.892 -3.332 -13.539 1.00 95.88 87 PHE A C 1
ATOM 654 O O . PHE A 1 87 ? 2.028 -2.705 -14.593 1.00 95.88 87 PHE A O 1
ATOM 661 N N . LEU A 1 88 ? 2.935 -3.927 -12.943 1.00 93.56 88 LEU A N 1
ATOM 662 C CA . LEU A 1 88 ? 4.291 -3.908 -13.506 1.00 93.56 88 LEU A CA 1
ATOM 663 C C . LEU A 1 88 ? 4.358 -4.651 -14.847 1.00 93.56 88 LEU A C 1
ATOM 665 O O . LEU A 1 88 ? 4.967 -4.149 -15.793 1.00 93.56 88 LEU A O 1
ATOM 669 N N . ARG A 1 89 ? 3.721 -5.822 -14.944 1.00 93.38 89 ARG A N 1
ATOM 670 C CA . ARG A 1 89 ? 3.662 -6.642 -16.163 1.00 93.38 89 ARG A CA 1
ATOM 671 C C . ARG A 1 89 ? 2.899 -5.928 -17.275 1.00 93.38 89 ARG A C 1
ATOM 673 O O . ARG A 1 89 ? 3.380 -5.876 -18.405 1.00 93.38 89 ARG A O 1
ATOM 680 N N . ASP A 1 90 ? 1.754 -5.322 -16.961 1.00 92.81 90 ASP A N 1
ATOM 681 C CA . ASP A 1 90 ? 0.989 -4.508 -17.914 1.00 92.81 90 ASP A CA 1
ATOM 682 C C . ASP A 1 90 ? 1.820 -3.331 -18.457 1.00 92.81 90 ASP A C 1
ATOM 684 O O . ASP A 1 90 ? 1.866 -3.066 -19.661 1.00 92.81 90 ASP A O 1
ATOM 688 N N . ALA A 1 91 ? 2.554 -2.650 -17.580 1.00 89.88 91 ALA A N 1
ATOM 689 C CA . ALA A 1 91 ? 3.433 -1.563 -17.984 1.00 89.88 91 ALA A CA 1
ATOM 690 C C . ALA A 1 91 ? 4.654 -2.030 -18.792 1.00 89.88 91 ALA A C 1
ATOM 692 O O . ALA A 1 91 ? 5.062 -1.318 -19.710 1.00 89.88 91 ALA A O 1
ATOM 693 N N . ALA A 1 92 ? 5.198 -3.218 -18.514 1.00 87.00 92 ALA A N 1
ATOM 694 C CA . ALA A 1 92 ? 6.297 -3.809 -19.280 1.00 87.00 92 ALA A CA 1
ATOM 695 C C . ALA A 1 92 ? 5.881 -4.187 -20.712 1.00 87.00 92 ALA A C 1
ATOM 697 O O . ALA A 1 92 ? 6.672 -4.044 -21.641 1.00 87.00 92 ALA A O 1
ATOM 698 N N . ASN A 1 93 ? 4.628 -4.612 -20.897 1.00 86.25 93 ASN A N 1
ATOM 699 C CA . ASN A 1 93 ? 4.068 -4.974 -22.202 1.00 86.25 93 ASN A CA 1
ATOM 700 C C . ASN A 1 93 ? 3.638 -3.761 -23.046 1.00 86.25 93 ASN A C 1
ATOM 702 O O . ASN A 1 93 ? 3.294 -3.905 -24.221 1.00 86.25 93 ASN A O 1
ATOM 706 N N . SER A 1 94 ? 3.646 -2.557 -22.470 1.00 78.50 94 SER A N 1
ATOM 707 C CA . SER A 1 94 ? 3.310 -1.326 -23.180 1.00 78.50 94 SER A CA 1
ATOM 708 C C . SER A 1 94 ? 4.398 -0.987 -24.211 1.00 78.50 94 SER A C 1
ATOM 710 O O . SER A 1 94 ? 5.580 -1.001 -23.865 1.00 78.50 94 SER A O 1
ATOM 712 N N . PRO A 1 95 ? 4.049 -0.622 -25.460 1.00 64.56 95 PRO A N 1
ATOM 713 C CA . PRO A 1 95 ? 5.041 -0.299 -26.481 1.00 64.56 95 PRO A CA 1
ATOM 714 C C . PRO A 1 95 ? 5.917 0.877 -26.032 1.00 64.56 95 PRO A C 1
ATOM 716 O O . PRO A 1 95 ? 5.422 1.977 -25.785 1.00 64.56 95 PRO A O 1
ATOM 719 N N . SER A 1 96 ? 7.227 0.645 -25.921 1.00 58.66 96 SER A N 1
ATOM 720 C CA . SER A 1 96 ? 8.208 1.694 -25.644 1.00 58.66 96 SER A CA 1
ATOM 721 C C . SER A 1 96 ? 8.313 2.639 -26.842 1.00 58.66 96 SER A C 1
ATOM 723 O O . SER A 1 96 ? 8.488 2.178 -27.974 1.00 58.66 96 SER A O 1
ATOM 725 N N . SER A 1 97 ? 8.252 3.951 -26.609 1.00 56.25 97 SER A N 1
ATOM 726 C CA . SER A 1 97 ? 8.470 4.949 -27.661 1.00 56.25 97 SER A CA 1
ATOM 727 C C . SER A 1 97 ? 9.851 4.767 -28.315 1.00 56.25 97 SER A C 1
ATOM 729 O O . SER A 1 97 ? 10.835 4.551 -27.601 1.00 56.25 97 SER A O 1
ATOM 731 N N . PRO A 1 98 ? 9.962 4.854 -29.657 1.00 49.56 98 PRO A N 1
ATOM 732 C CA . PRO A 1 98 ? 11.228 4.678 -30.359 1.00 49.56 98 PRO A CA 1
ATOM 733 C C . PRO A 1 98 ? 12.258 5.714 -29.888 1.00 49.56 98 PRO A C 1
ATOM 735 O O . PRO A 1 98 ? 12.020 6.920 -29.860 1.00 49.56 98 PRO A O 1
ATOM 738 N N . SER A 1 99 ? 13.408 5.192 -29.475 1.00 49.41 99 SER A N 1
ATOM 739 C CA . SER A 1 99 ? 14.458 5.857 -28.714 1.00 49.41 99 SER A CA 1
ATOM 740 C C . SER A 1 99 ? 15.252 6.895 -29.516 1.00 49.41 99 SER A C 1
ATOM 742 O O . SER A 1 99 ? 16.027 6.543 -30.406 1.00 49.41 99 SER A O 1
ATOM 744 N N . SER A 1 100 ? 15.165 8.161 -29.113 1.00 47.31 100 SER A N 1
ATOM 745 C CA . SER A 1 100 ? 16.198 9.187 -29.361 1.00 47.31 100 SER A CA 1
ATOM 746 C C . SER A 1 100 ? 16.526 10.021 -28.112 1.00 47.31 100 SER A C 1
ATOM 748 O O . SER A 1 100 ? 17.406 10.880 -28.139 1.00 47.31 100 SER A O 1
ATOM 750 N N . SER A 1 101 ? 15.856 9.752 -26.988 1.00 52.88 101 SER A N 1
ATOM 751 C CA . SER A 1 101 ? 16.019 10.479 -25.733 1.00 52.88 101 SER A CA 1
ATOM 752 C C . SER A 1 101 ? 17.110 9.883 -24.841 1.00 52.88 101 SER A C 1
ATOM 754 O O . SER A 1 101 ? 17.088 8.695 -24.524 1.00 52.88 101 SER A O 1
ATOM 756 N N . ILE A 1 102 ? 18.011 10.737 -24.350 1.00 53.28 102 ILE A N 1
ATOM 757 C CA . ILE A 1 102 ? 19.105 10.384 -23.425 1.00 53.28 102 ILE A CA 1
ATOM 758 C C . ILE A 1 102 ? 18.578 10.093 -21.998 1.00 53.28 102 ILE A C 1
ATOM 760 O O . ILE A 1 102 ? 19.271 9.478 -21.189 1.00 53.28 102 ILE A O 1
ATOM 764 N N . HIS A 1 103 ? 17.340 10.488 -21.669 1.00 61.53 103 HIS A N 1
ATOM 765 C CA . HIS A 1 103 ? 16.778 10.332 -20.324 1.00 61.53 103 HIS A CA 1
ATOM 766 C C . HIS A 1 103 ? 16.044 8.990 -20.119 1.00 61.53 103 HIS A C 1
ATOM 768 O O . HIS A 1 103 ? 15.108 8.699 -20.865 1.00 61.53 103 HIS A O 1
ATOM 774 N N . PRO A 1 104 ? 16.373 8.213 -19.061 1.00 60.25 104 PRO A N 1
ATOM 775 C CA . PRO A 1 104 ? 15.723 6.930 -18.755 1.00 60.25 104 PRO A CA 1
ATOM 776 C C . PRO A 1 104 ? 14.194 6.994 -18.630 1.00 60.25 104 PRO A C 1
ATOM 778 O O . PRO A 1 104 ? 13.516 6.046 -19.008 1.00 60.25 104 PRO A O 1
ATOM 781 N N . LEU A 1 105 ? 13.648 8.119 -18.150 1.00 64.75 105 LEU A N 1
ATOM 782 C CA . LEU A 1 105 ? 12.199 8.336 -18.018 1.00 64.75 105 LEU A CA 1
ATOM 783 C C . LEU A 1 105 ? 11.449 8.501 -19.346 1.00 64.75 105 LEU A C 1
ATOM 785 O O . LEU A 1 105 ? 10.222 8.465 -19.362 1.00 64.75 105 LEU A O 1
ATOM 789 N N . GLN A 1 106 ? 12.168 8.779 -20.433 1.00 62.31 106 GLN A N 1
ATOM 790 C CA . GLN A 1 106 ? 11.575 9.020 -21.750 1.00 62.31 106 GLN A CA 1
ATOM 791 C C . GLN A 1 106 ? 11.615 7.764 -22.630 1.00 62.31 106 GLN A C 1
ATOM 793 O O . GLN A 1 106 ? 10.845 7.662 -23.580 1.00 62.31 106 GLN A O 1
ATOM 798 N N . SER A 1 107 ? 12.482 6.799 -22.303 1.00 66.62 107 SER A N 1
ATOM 799 C CA . SER A 1 107 ? 12.643 5.550 -23.057 1.00 66.62 107 SER A CA 1
ATOM 800 C C . SER A 1 107 ? 12.029 4.328 -22.376 1.00 66.62 107 SER A C 1
ATOM 802 O O . SER A 1 107 ? 11.729 3.351 -23.060 1.00 66.62 107 SER A O 1
ATOM 804 N N . LYS A 1 108 ? 11.837 4.361 -21.051 1.00 76.25 108 LYS A N 1
ATOM 805 C CA . LYS A 1 108 ? 11.299 3.244 -20.266 1.00 76.25 108 LYS A CA 1
ATOM 806 C C . LYS A 1 108 ? 10.096 3.687 -19.435 1.00 76.25 108 LYS A C 1
ATOM 808 O O . LYS A 1 108 ? 10.108 4.805 -18.916 1.00 76.25 108 LYS A O 1
ATOM 813 N N . PRO A 1 109 ? 9.074 2.827 -19.276 1.00 82.88 109 PRO A N 1
ATOM 814 C CA . PRO A 1 109 ? 7.931 3.159 -18.444 1.00 82.88 109 PRO A CA 1
ATOM 815 C C . PRO A 1 109 ? 8.380 3.303 -16.986 1.00 82.88 109 PRO A C 1
ATOM 817 O O . PRO A 1 109 ? 9.052 2.432 -16.425 1.00 82.88 109 PRO A O 1
ATOM 820 N N . ALA A 1 110 ? 8.016 4.437 -16.393 1.00 88.25 110 ALA A N 1
ATOM 821 C CA . ALA A 1 110 ? 8.249 4.745 -14.992 1.00 88.25 110 ALA A CA 1
ATOM 822 C C . ALA A 1 110 ? 6.922 4.706 -14.234 1.00 88.25 110 ALA A C 1
ATOM 824 O O . ALA A 1 110 ? 5.896 5.180 -14.724 1.00 88.25 110 ALA A O 1
ATOM 825 N N . ILE A 1 111 ? 6.948 4.123 -13.044 1.00 92.19 111 ILE A N 1
ATOM 826 C CA . ILE A 1 111 ? 5.780 3.864 -12.212 1.00 92.19 111 ILE A CA 1
ATOM 827 C C . ILE A 1 111 ? 6.026 4.493 -10.857 1.00 92.19 111 ILE A C 1
ATOM 829 O O . ILE A 1 111 ? 7.055 4.266 -10.222 1.00 92.19 111 ILE A O 1
ATOM 833 N N . ILE A 1 112 ? 5.066 5.294 -10.430 1.00 94.06 112 ILE A N 1
ATOM 834 C CA . ILE A 1 112 ? 5.015 5.866 -9.099 1.00 94.06 112 ILE A CA 1
ATOM 835 C C . ILE A 1 112 ? 4.358 4.834 -8.198 1.00 94.06 112 ILE A C 1
ATOM 837 O O . ILE A 1 112 ? 3.253 4.371 -8.479 1.00 94.06 112 ILE A O 1
ATOM 841 N N . VAL A 1 113 ? 5.046 4.496 -7.117 1.00 95.81 113 VAL A N 1
ATOM 842 C CA . VAL A 1 113 ? 4.599 3.549 -6.106 1.00 95.81 113 VAL A CA 1
ATOM 843 C C . VAL A 1 113 ? 4.347 4.327 -4.830 1.00 95.81 113 VAL A C 1
ATOM 845 O O . VAL A 1 113 ? 5.270 4.891 -4.240 1.00 95.81 113 VAL A O 1
ATOM 848 N N . LEU A 1 114 ? 3.088 4.370 -4.409 1.00 96.81 114 LEU A N 1
ATOM 849 C CA . LEU A 1 114 ? 2.690 4.953 -3.140 1.00 96.81 114 LEU A CA 1
ATOM 850 C C . LEU A 1 114 ? 2.197 3.832 -2.232 1.00 96.81 114 LEU A C 1
ATOM 852 O O . LEU A 1 114 ? 1.223 3.154 -2.545 1.00 96.81 114 LEU A O 1
ATOM 856 N N . ARG A 1 115 ? 2.875 3.634 -1.105 1.00 97.06 115 ARG A N 1
ATOM 857 C CA . ARG A 1 115 ? 2.517 2.634 -0.097 1.00 97.06 115 ARG A CA 1
ATOM 858 C C . ARG A 1 115 ? 2.191 3.315 1.224 1.00 97.06 115 ARG A C 1
ATOM 860 O O . ARG A 1 115 ? 2.903 4.234 1.629 1.00 97.06 115 ARG A O 1
ATOM 867 N N . GLU A 1 116 ? 1.158 2.839 1.903 1.00 97.00 116 GLU A N 1
ATOM 868 C CA . GLU A 1 116 ? 0.796 3.243 3.260 1.00 97.00 116 GLU A CA 1
ATOM 869 C C . GLU A 1 116 ? 0.903 2.054 4.219 1.00 97.00 116 GLU A C 1
ATOM 871 O O . GLU A 1 116 ? 0.340 0.991 3.960 1.00 97.00 116 GLU A O 1
ATOM 876 N N . ASP A 1 117 ? 1.578 2.276 5.347 1.00 96.75 117 ASP A N 1
ATOM 877 C CA . ASP A 1 117 ? 1.389 1.497 6.569 1.00 96.75 117 ASP A CA 1
ATOM 878 C C . ASP A 1 117 ? 0.649 2.366 7.583 1.00 96.75 117 ASP A C 1
ATOM 880 O O . ASP A 1 117 ? 1.119 3.445 7.967 1.00 96.75 117 ASP A O 1
ATOM 884 N N . LEU A 1 118 ? -0.522 1.907 8.004 1.00 97.69 118 LEU A N 1
ATOM 885 C CA . LEU A 1 118 ? -1.380 2.597 8.952 1.00 97.69 118 LEU A CA 1
ATOM 886 C C . LEU A 1 118 ? -1.488 1.755 10.218 1.00 97.69 118 LEU A C 1
ATOM 888 O O . LEU A 1 118 ? -2.237 0.785 10.245 1.00 97.69 118 LEU A O 1
ATOM 892 N N . ASP A 1 119 ? -0.802 2.163 11.282 1.00 98.19 119 ASP A N 1
ATOM 893 C CA . ASP A 1 119 ? -0.987 1.589 12.616 1.00 98.19 119 ASP A CA 1
ATOM 894 C C . ASP A 1 119 ? -2.110 2.341 13.337 1.00 98.19 119 ASP A C 1
ATOM 896 O O . ASP A 1 119 ? -2.126 3.576 13.350 1.00 98.19 119 ASP A O 1
ATOM 900 N N . TYR A 1 120 ? -3.041 1.630 13.973 1.00 97.75 120 TYR A N 1
ATOM 901 C CA . TYR A 1 120 ? -4.129 2.265 14.717 1.00 97.75 120 TYR A CA 1
ATOM 902 C C . TYR A 1 120 ? -4.247 1.774 16.161 1.00 97.75 120 TYR A C 1
ATOM 904 O O . TYR A 1 120 ? -4.006 0.614 16.494 1.00 97.75 120 TYR A O 1
ATOM 912 N N . TYR A 1 121 ? -4.659 2.688 17.036 1.00 96.38 121 TYR A N 1
ATOM 913 C CA . TYR A 1 121 ? -4.712 2.507 18.481 1.00 96.38 121 TYR A CA 1
ATOM 914 C C . TYR A 1 121 ? -6.090 2.922 18.990 1.00 96.38 121 TYR A C 1
ATOM 916 O O . TYR A 1 121 ? -6.434 4.105 19.007 1.00 96.38 121 TYR A O 1
ATOM 924 N N . CYS A 1 122 ? -6.886 1.938 19.402 1.00 92.88 122 CYS A N 1
ATOM 925 C CA . CYS A 1 122 ? -8.232 2.158 19.926 1.00 92.88 122 CYS A CA 1
ATOM 926 C C . CYS A 1 122 ? -8.169 2.541 21.409 1.00 92.88 122 CYS A C 1
ATOM 928 O O . CYS A 1 122 ? -7.627 1.791 22.222 1.00 92.88 122 CYS A O 1
ATOM 930 N N . ILE A 1 123 ? -8.755 3.682 21.764 1.00 88.19 123 ILE A N 1
ATOM 931 C CA . ILE A 1 123 ? -8.966 4.115 23.144 1.00 88.19 123 ILE A CA 1
ATOM 932 C C . ILE A 1 123 ? -10.427 3.830 23.491 1.00 88.19 123 ILE A C 1
ATOM 934 O O . ILE A 1 123 ? -11.322 4.588 23.115 1.00 88.19 123 ILE A O 1
ATOM 938 N N . SER A 1 124 ? -10.658 2.724 24.200 1.00 74.06 124 SER A N 1
ATOM 939 C CA . SER A 1 124 ? -11.987 2.378 24.714 1.00 74.06 124 SER A CA 1
ATOM 940 C C . SER A 1 124 ? -12.343 3.250 25.926 1.00 74.06 124 SER A C 1
ATOM 942 O O . SER A 1 124 ? -11.457 3.543 26.740 1.00 74.06 124 SER A O 1
ATOM 944 N N . PRO A 1 125 ? -13.617 3.637 26.105 1.00 68.94 125 PRO A N 1
ATOM 945 C CA . PRO A 1 125 ? -14.117 4.139 27.382 1.00 68.94 125 PRO A CA 1
ATOM 946 C C . PRO A 1 125 ? -13.856 3.135 28.520 1.00 68.94 125 PRO A C 1
ATOM 948 O O . PRO A 1 125 ? -13.787 1.928 28.299 1.00 68.94 125 PRO A O 1
ATOM 951 N N . LYS A 1 126 ? -13.694 3.637 29.752 1.00 63.84 126 LYS A N 1
ATOM 952 C CA . LYS A 1 126 ? -13.151 2.886 30.905 1.00 63.84 126 LYS A CA 1
ATOM 953 C C . LYS A 1 126 ? -13.929 1.617 31.310 1.00 63.84 126 LYS A C 1
ATOM 955 O O . LYS A 1 126 ? -13.347 0.793 32.005 1.00 63.84 126 LYS A O 1
ATOM 960 N N . ASP A 1 127 ? -15.171 1.439 30.853 1.00 61.00 127 ASP A N 1
ATOM 961 C CA . ASP A 1 127 ? -16.060 0.342 31.270 1.00 61.00 127 ASP A CA 1
ATOM 962 C C . ASP A 1 127 ? -16.297 -0.752 30.203 1.00 61.00 127 ASP A C 1
ATOM 964 O O . ASP A 1 127 ? -16.887 -1.785 30.513 1.00 61.00 127 ASP A O 1
ATOM 968 N N . SER A 1 128 ? -15.795 -0.607 28.967 1.00 57.03 128 SER A N 1
ATOM 969 C CA . SER A 1 128 ? -16.010 -1.578 27.870 1.00 57.03 128 SER A CA 1
ATOM 970 C C . SER A 1 128 ? -14.879 -2.609 27.707 1.00 57.03 128 SER A C 1
ATOM 972 O O . SER A 1 128 ? -14.496 -3.004 26.605 1.00 57.03 128 SER A O 1
ATOM 974 N N . ALA A 1 129 ? -14.336 -3.096 28.828 1.00 56.34 129 ALA A N 1
ATOM 975 C CA . ALA A 1 129 ? -13.213 -4.041 28.858 1.00 56.34 129 ALA A CA 1
ATOM 976 C C . ALA A 1 129 ? -13.530 -5.449 28.301 1.00 56.34 129 ALA A C 1
ATOM 978 O O . ALA A 1 129 ? -12.610 -6.235 28.075 1.00 56.34 129 ALA A O 1
ATOM 979 N N . SER A 1 130 ? -14.803 -5.797 28.080 1.00 60.88 130 SER A N 1
ATOM 980 C CA . SER A 1 130 ? -15.217 -7.186 27.841 1.00 60.88 130 SER A CA 1
ATOM 981 C C . SER A 1 130 ? -14.827 -7.760 26.472 1.00 60.88 130 SER A C 1
ATOM 983 O O . SER A 1 130 ? -14.838 -8.982 26.333 1.00 60.88 130 SER A O 1
ATOM 985 N N . ASN A 1 131 ? -14.417 -6.955 25.477 1.00 79.50 131 ASN A N 1
ATOM 986 C CA . ASN A 1 131 ? -13.864 -7.502 24.227 1.00 79.50 131 ASN A CA 1
ATOM 987 C C . ASN A 1 131 ? -12.976 -6.521 23.432 1.00 79.50 131 ASN A C 1
ATOM 989 O O . ASN A 1 131 ? -13.288 -6.130 22.306 1.00 79.50 131 ASN A O 1
ATOM 993 N N . VAL A 1 132 ? -11.832 -6.133 24.004 1.00 84.19 132 VAL A N 1
ATOM 994 C CA . VAL A 1 132 ? -10.868 -5.208 23.367 1.00 84.19 132 VAL A CA 1
ATOM 995 C C . VAL A 1 132 ? -10.419 -5.685 21.977 1.00 84.19 132 VAL A C 1
ATOM 997 O O . VAL A 1 132 ? -10.212 -4.867 21.082 1.00 84.19 132 VAL A O 1
ATOM 1000 N N . THR A 1 133 ? -10.272 -6.997 21.776 1.00 87.94 133 THR A N 1
ATOM 1001 C CA . THR A 1 133 ? -9.874 -7.576 20.484 1.00 87.94 133 THR A CA 1
ATOM 1002 C C . THR A 1 133 ? -10.940 -7.354 19.416 1.00 87.94 133 THR A C 1
ATOM 1004 O O . THR A 1 133 ? -10.609 -6.905 18.321 1.00 87.94 133 THR A O 1
ATOM 1007 N N . LEU A 1 134 ? -12.214 -7.592 19.741 1.00 88.69 134 LEU A N 1
ATOM 1008 C CA . LEU A 1 134 ? -13.322 -7.321 18.827 1.00 88.69 134 LEU A CA 1
ATOM 1009 C C . LEU A 1 134 ? -13.414 -5.832 18.487 1.00 88.69 134 LEU A C 1
ATOM 1011 O O . LEU A 1 134 ? -13.539 -5.491 17.318 1.00 88.69 134 LEU A O 1
ATOM 1015 N N . VAL A 1 135 ? -13.285 -4.942 19.479 1.00 89.31 135 VAL A N 1
ATOM 1016 C CA . VAL A 1 135 ? -13.295 -3.486 19.244 1.00 89.31 135 VAL A CA 1
ATOM 1017 C C . VAL A 1 135 ? -12.179 -3.083 18.280 1.00 89.31 135 VAL A C 1
ATOM 1019 O O . VAL A 1 135 ? -12.425 -2.349 17.328 1.00 89.31 135 VAL A O 1
ATOM 1022 N N . LYS A 1 136 ? -10.959 -3.600 18.475 1.00 92.06 136 LYS A N 1
ATOM 1023 C CA . LYS A 1 136 ? -9.836 -3.350 17.560 1.00 92.06 136 LYS A CA 1
ATOM 1024 C C . LYS A 1 136 ? -10.128 -3.833 16.142 1.00 92.06 136 LYS A C 1
ATOM 1026 O O . LYS A 1 136 ? -9.788 -3.126 15.199 1.00 92.06 136 LYS A O 1
ATOM 1031 N N . HIS A 1 137 ? -10.733 -5.007 15.989 1.00 92.38 137 HIS A N 1
ATOM 1032 C CA . HIS A 1 137 ? -11.069 -5.550 14.676 1.00 92.38 137 HIS A CA 1
ATOM 1033 C C . HIS A 1 137 ? -12.130 -4.698 13.969 1.00 92.38 137 HIS A C 1
ATOM 1035 O O . HIS A 1 137 ? -11.882 -4.223 12.868 1.00 92.38 137 HIS A O 1
ATOM 1041 N N . LEU A 1 138 ? -13.229 -4.370 14.655 1.00 92.75 138 LEU A N 1
ATOM 1042 C CA . LEU A 1 138 ? -14.307 -3.534 14.114 1.00 92.75 138 LEU A CA 1
ATOM 1043 C C . LEU A 1 138 ? -13.838 -2.118 13.749 1.00 92.75 138 LEU A C 1
ATOM 1045 O O . LEU A 1 138 ? -14.233 -1.573 12.720 1.00 92.75 138 LEU A O 1
ATOM 1049 N N . CYS A 1 139 ? -12.963 -1.519 14.563 1.00 94.50 139 CYS A N 1
ATOM 1050 C CA . CYS A 1 139 ? -12.320 -0.256 14.204 1.00 94.50 139 CYS A CA 1
ATOM 1051 C C . CYS A 1 139 ? -11.469 -0.400 12.935 1.00 94.50 139 CYS A C 1
ATOM 1053 O O . CYS A 1 139 ? -11.471 0.499 12.099 1.00 94.50 139 CYS A O 1
ATOM 1055 N N . GLY A 1 140 ? -10.750 -1.517 12.788 1.00 95.94 140 GLY A N 1
ATOM 1056 C CA . GLY A 1 140 ? -9.995 -1.845 11.580 1.00 95.94 140 GLY A CA 1
ATOM 1057 C C . GLY A 1 140 ? -10.895 -1.916 10.348 1.00 95.94 140 GLY A C 1
ATOM 1058 O O . GLY A 1 140 ? -10.622 -1.227 9.368 1.00 95.94 140 GLY A O 1
ATOM 1059 N N . ASP A 1 141 ? -12.005 -2.650 10.434 1.00 95.06 141 ASP A N 1
ATOM 1060 C CA . ASP A 1 141 ? -12.984 -2.793 9.347 1.00 95.06 141 ASP A CA 1
ATOM 1061 C C . ASP A 1 141 ? -13.537 -1.440 8.885 1.00 95.06 141 ASP A C 1
ATOM 1063 O O . ASP A 1 141 ? -13.715 -1.197 7.691 1.00 95.06 141 ASP A O 1
ATOM 1067 N N . GLU A 1 142 ? -13.790 -0.524 9.820 1.00 95.56 142 GLU A N 1
ATOM 1068 C CA . GLU A 1 142 ? -14.263 0.820 9.493 1.00 95.56 142 GLU A CA 1
ATOM 1069 C C . GLU A 1 142 ? -13.161 1.706 8.889 1.00 95.56 142 GLU A C 1
ATOM 1071 O O . GLU A 1 142 ? -13.410 2.498 7.979 1.00 95.56 142 GLU A O 1
ATOM 1076 N N . LEU A 1 143 ? -11.915 1.565 9.347 1.00 96.62 143 LEU A N 1
ATOM 1077 C CA . LEU A 1 143 ? -10.775 2.306 8.802 1.00 96.62 143 LEU A CA 1
ATOM 1078 C C . LEU A 1 143 ? -10.351 1.829 7.407 1.00 96.62 143 LEU A C 1
ATOM 1080 O O . LEU A 1 143 ? -9.832 2.639 6.631 1.00 96.62 143 LEU A O 1
ATOM 1084 N N . VAL A 1 144 ? -10.566 0.554 7.073 1.00 97.06 144 VAL A N 1
ATOM 1085 C CA . VAL A 1 144 ? -10.315 0.015 5.726 1.00 97.06 144 VAL A CA 1
ATOM 1086 C C . VAL A 1 144 ? -11.222 0.699 4.703 1.00 97.06 144 VAL A C 1
ATOM 1088 O O . VAL A 1 144 ? -10.730 1.112 3.660 1.00 97.06 144 VAL A O 1
ATOM 1091 N N . LYS A 1 145 ? -12.496 0.951 5.037 1.00 96.00 145 LYS A N 1
ATOM 1092 C CA . LYS A 1 145 ? -13.466 1.630 4.150 1.00 96.00 145 LYS A CA 1
ATOM 1093 C C . LYS A 1 145 ? -13.078 3.064 3.778 1.00 96.00 145 LYS A C 1
ATOM 1095 O O . LYS A 1 145 ? -13.590 3.613 2.805 1.00 96.00 145 LYS A O 1
ATOM 1100 N N . ARG A 1 146 ? -12.202 3.705 4.557 1.00 94.69 146 ARG A N 1
ATOM 1101 C CA . ARG A 1 146 ? -11.683 5.052 4.270 1.00 94.69 146 ARG A CA 1
ATOM 1102 C C . ARG A 1 146 ? -10.559 4.963 3.246 1.00 94.69 146 ARG A C 1
ATOM 1104 O O . ARG A 1 146 ? -9.387 5.090 3.594 1.00 94.69 146 ARG A O 1
ATOM 1111 N N . ASP A 1 147 ? -10.956 4.723 2.006 1.00 95.50 147 ASP A N 1
ATOM 1112 C CA . ASP A 1 147 ? -10.074 4.276 0.930 1.00 95.50 147 ASP A CA 1
ATOM 1113 C C . ASP A 1 147 ? -9.533 5.405 0.031 1.00 95.50 147 ASP A C 1
ATOM 1115 O O . ASP A 1 147 ? -8.853 5.154 -0.951 1.00 95.50 147 ASP A O 1
ATOM 1119 N N . GLU A 1 148 ? -9.785 6.677 0.345 1.00 95.69 148 GLU A N 1
ATOM 1120 C CA . GLU A 1 148 ? -9.210 7.787 -0.430 1.00 95.69 148 GLU A CA 1
ATOM 1121 C C . GLU A 1 148 ? -7.706 7.947 -0.159 1.00 95.69 148 GLU A C 1
ATOM 1123 O O . GLU A 1 148 ? -7.308 8.151 0.994 1.00 95.69 148 GLU A O 1
ATOM 1128 N N . ILE A 1 149 ? -6.880 7.991 -1.214 1.00 95.06 149 ILE A N 1
ATOM 1129 C CA . ILE A 1 149 ? -5.429 8.218 -1.093 1.00 95.06 149 ILE A CA 1
ATOM 1130 C C . ILE A 1 149 ? -5.166 9.545 -0.375 1.00 95.06 149 ILE A C 1
ATOM 1132 O O . ILE A 1 149 ? -4.448 9.606 0.617 1.00 95.06 149 ILE A O 1
ATOM 1136 N N . PHE A 1 150 ? -5.785 10.633 -0.835 1.00 92.88 150 PHE A N 1
ATOM 1137 C CA . PHE A 1 150 ? -5.510 11.975 -0.310 1.00 92.88 150 PHE A CA 1
ATOM 1138 C C . PHE A 1 150 ? -6.425 12.398 0.847 1.00 92.88 150 PHE A C 1
ATOM 1140 O O . PHE A 1 150 ? -6.283 13.511 1.355 1.00 92.88 150 PHE A O 1
ATOM 1147 N N . GLY A 1 151 ? -7.343 11.536 1.300 1.00 87.62 151 GLY A N 1
ATOM 1148 C CA . GLY A 1 151 ? -8.396 11.893 2.260 1.00 87.62 151 GLY A CA 1
ATOM 1149 C C . GLY A 1 151 ? -7.877 12.516 3.563 1.00 87.62 151 GLY A C 1
ATOM 1150 O O . GLY A 1 151 ? -8.439 13.496 4.054 1.00 87.62 151 GLY A O 1
ATOM 1151 N N . SER A 1 152 ? -6.762 12.009 4.104 1.00 79.25 152 SER A N 1
ATOM 1152 C CA . SER A 1 152 ? -6.147 12.566 5.320 1.00 79.25 152 SER A CA 1
ATOM 1153 C C . SER A 1 152 ? -5.297 13.816 5.074 1.00 79.25 152 SER A C 1
ATOM 1155 O O . SER A 1 152 ? -5.076 14.582 6.007 1.00 79.25 152 SER A O 1
ATOM 1157 N N . LEU A 1 153 ? -4.810 14.033 3.847 1.00 79.25 153 LEU A N 1
ATOM 1158 C CA . LEU A 1 153 ? -3.954 15.176 3.501 1.00 79.25 153 LEU A CA 1
ATOM 1159 C C . LEU A 1 153 ? -4.746 16.409 3.050 1.00 79.25 153 LEU A C 1
ATOM 1161 O O . LEU A 1 153 ? -4.270 17.524 3.242 1.00 79.25 153 LEU A O 1
ATOM 1165 N N . LYS A 1 154 ? -5.974 16.231 2.538 1.00 68.50 154 LYS A N 1
ATOM 1166 C CA . LYS A 1 154 ? -6.887 17.327 2.144 1.00 68.50 154 LYS A CA 1
ATOM 1167 C C . LYS A 1 154 ? -7.181 18.324 3.274 1.00 68.50 154 LYS A C 1
ATOM 1169 O O . LYS A 1 154 ? -7.612 19.437 3.014 1.00 68.50 154 LYS A O 1
ATOM 1174 N N . ARG A 1 155 ? -6.964 17.936 4.535 1.00 63.78 155 ARG A N 1
ATOM 1175 C CA . ARG A 1 155 ? -7.220 18.780 5.715 1.00 63.78 155 ARG A CA 1
ATOM 1176 C C . ARG A 1 155 ? -6.133 19.835 5.966 1.00 63.78 155 ARG A C 1
ATOM 1178 O O . ARG A 1 155 ? -6.314 20.678 6.839 1.00 63.78 155 ARG A O 1
ATOM 1185 N N . CYS A 1 156 ? -5.016 19.786 5.239 1.00 60.25 156 CYS A N 1
ATOM 1186 C CA . CYS A 1 156 ? -3.872 20.681 5.408 1.00 60.25 156 CYS A CA 1
ATOM 1187 C C . CYS A 1 156 ? -3.741 21.630 4.204 1.00 60.25 156 CYS A C 1
ATOM 1189 O O . CYS A 1 156 ? -2.894 21.427 3.333 1.00 60.25 156 CYS A O 1
ATOM 1191 N N . GLU A 1 157 ? -4.579 22.667 4.144 1.00 58.66 157 GLU A N 1
ATOM 1192 C CA . GLU A 1 157 ? -4.506 23.678 3.080 1.00 58.66 157 GLU A CA 1
ATOM 1193 C C . GLU A 1 157 ? -3.226 24.534 3.187 1.00 58.66 157 GLU A C 1
ATOM 1195 O O . GLU A 1 157 ? -2.813 24.936 4.275 1.00 58.66 157 GLU A O 1
ATOM 1200 N N . GLY A 1 158 ? -2.593 24.830 2.044 1.00 63.78 158 GLY A N 1
ATOM 1201 C CA . GLY A 1 158 ? -1.505 25.818 1.934 1.00 63.78 158 GLY A CA 1
ATOM 1202 C C . GLY A 1 158 ? -0.102 25.366 2.370 1.00 63.78 158 GLY A C 1
ATOM 1203 O O . GLY A 1 158 ? 0.799 26.200 2.450 1.00 63.78 158 GLY A O 1
ATOM 1204 N N . GLY A 1 159 ? 0.105 24.071 2.641 1.00 80.62 159 GLY A N 1
ATOM 1205 C CA . GLY A 1 159 ? 1.370 23.513 3.147 1.00 80.62 159 GLY A CA 1
ATOM 1206 C C . GLY A 1 159 ? 2.193 22.689 2.146 1.00 80.62 159 GLY A C 1
ATOM 1207 O O . GLY A 1 159 ? 1.893 22.600 0.951 1.00 80.62 159 GLY A O 1
ATOM 1208 N N . ALA A 1 160 ? 3.242 22.032 2.652 1.00 80.81 160 ALA A N 1
ATOM 1209 C CA . ALA A 1 160 ? 4.034 21.056 1.894 1.00 80.81 160 ALA A CA 1
ATOM 1210 C C . ALA A 1 160 ? 3.201 19.818 1.503 1.00 80.81 160 ALA A C 1
ATOM 1212 O O . ALA A 1 160 ? 3.480 19.170 0.498 1.00 80.81 160 ALA A O 1
ATOM 1213 N N . GLU A 1 161 ? 2.159 19.510 2.281 1.00 83.81 161 GLU A N 1
ATOM 1214 C CA . GLU A 1 161 ? 1.133 18.505 2.002 1.00 83.81 161 GLU A CA 1
ATOM 1215 C C . GLU A 1 161 ? 0.419 18.786 0.681 1.00 83.81 161 GLU A C 1
ATOM 1217 O O . GLU A 1 161 ? 0.356 17.900 -0.165 1.00 83.81 161 GLU A O 1
ATOM 1222 N N . GLN A 1 162 ? -0.059 20.018 0.482 1.00 85.94 162 GLN A N 1
ATOM 1223 C CA . GLN A 1 162 ? -0.741 20.404 -0.751 1.00 85.94 162 GLN A CA 1
ATOM 1224 C C . GLN A 1 162 ? 0.200 20.286 -1.952 1.00 85.94 162 GLN A C 1
ATOM 1226 O O . GLN A 1 162 ? -0.161 19.693 -2.959 1.00 85.94 162 GLN A O 1
ATOM 1231 N N . HIS A 1 163 ? 1.450 20.736 -1.809 1.00 83.75 163 HIS A N 1
ATOM 1232 C CA . HIS A 1 163 ? 2.452 20.597 -2.867 1.00 83.75 163 HIS A CA 1
ATOM 1233 C C . HIS A 1 163 ? 2.742 19.130 -3.220 1.00 83.75 163 HIS A C 1
ATOM 1235 O O . HIS A 1 163 ? 2.977 18.821 -4.385 1.00 83.75 163 HIS A O 1
ATOM 1241 N N . LEU A 1 164 ? 2.743 18.223 -2.236 1.00 86.06 164 LEU A N 1
ATOM 1242 C CA . LEU A 1 164 ? 2.884 16.784 -2.474 1.00 86.06 164 LEU A CA 1
ATOM 1243 C C . LEU A 1 164 ? 1.680 16.233 -3.249 1.00 86.06 164 LEU A C 1
ATOM 1245 O O . LEU A 1 164 ? 1.875 15.482 -4.200 1.00 86.06 164 LEU A O 1
ATOM 1249 N N . VAL A 1 165 ? 0.460 16.622 -2.868 1.00 89.38 165 VAL A N 1
ATOM 1250 C CA . VAL A 1 165 ? -0.772 16.235 -3.572 1.00 89.38 165 VAL A CA 1
ATOM 1251 C C . VAL A 1 165 ? -0.748 16.738 -5.015 1.00 89.38 165 VAL A C 1
ATOM 1253 O O . VAL A 1 165 ? -0.936 15.944 -5.932 1.00 89.38 165 VAL A O 1
ATOM 1256 N N . ASP A 1 166 ? -0.440 18.018 -5.227 1.00 87.88 166 ASP A N 1
ATOM 1257 C CA . ASP A 1 166 ? -0.356 18.634 -6.555 1.00 87.88 166 ASP A CA 1
ATOM 1258 C C . ASP A 1 166 ? 0.704 17.942 -7.418 1.00 87.88 166 ASP A C 1
ATOM 1260 O O . ASP A 1 166 ? 0.482 17.666 -8.597 1.00 87.88 166 ASP A O 1
ATOM 1264 N N . MET A 1 167 ? 1.853 17.620 -6.819 1.00 87.62 167 MET A N 1
ATOM 1265 C CA . MET A 1 167 ? 2.940 16.911 -7.482 1.00 87.62 167 MET A CA 1
ATOM 1266 C C . MET A 1 167 ? 2.513 15.505 -7.915 1.00 87.62 167 MET A C 1
ATOM 1268 O O . MET A 1 167 ? 2.730 15.139 -9.069 1.00 87.62 167 MET A O 1
ATOM 1272 N N . LEU A 1 168 ? 1.869 14.734 -7.036 1.00 90.44 168 LEU A N 1
ATOM 1273 C CA . LEU A 1 168 ? 1.377 13.393 -7.363 1.00 90.44 168 LEU A CA 1
ATOM 1274 C C . LEU A 1 168 ? 0.260 13.439 -8.413 1.00 90.44 168 LEU A C 1
ATOM 1276 O O . LEU A 1 168 ? 0.260 12.618 -9.332 1.00 90.44 168 LEU A O 1
ATOM 1280 N N . CYS A 1 169 ? -0.626 14.436 -8.341 1.00 90.56 169 CYS A N 1
ATOM 1281 C CA . CYS A 1 169 ? -1.688 14.617 -9.327 1.00 90.56 169 CYS A CA 1
ATOM 1282 C C . CYS A 1 169 ? -1.133 14.980 -10.712 1.00 90.56 169 CYS A C 1
ATOM 1284 O O . CYS A 1 169 ? -1.506 14.383 -11.717 1.00 90.56 169 CYS A O 1
ATOM 1286 N N . ALA A 1 170 ? -0.164 15.898 -10.773 1.00 86.56 170 ALA A N 1
ATOM 1287 C CA . ALA A 1 170 ? 0.519 16.249 -12.020 1.00 86.56 170 ALA A CA 1
ATOM 1288 C C . ALA A 1 170 ? 1.294 15.068 -12.638 1.00 86.56 170 ALA A C 1
ATOM 1290 O O . ALA A 1 170 ? 1.641 15.107 -13.81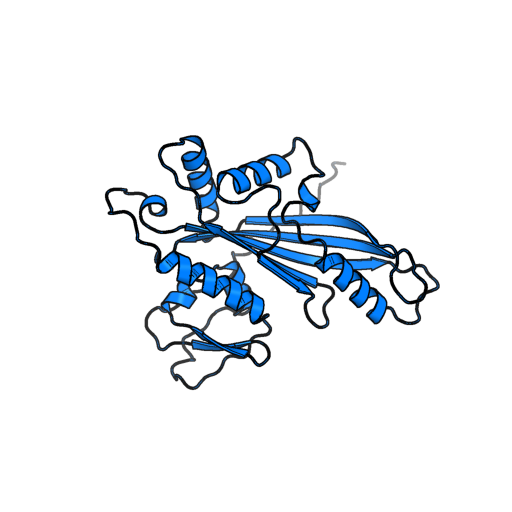6 1.00 86.56 170 ALA A O 1
ATOM 1291 N N . SER A 1 171 ? 1.580 14.033 -11.845 1.00 85.50 171 SER A N 1
ATOM 1292 C CA . SER A 1 171 ? 2.413 12.901 -12.248 1.00 85.50 171 SER A CA 1
ATOM 1293 C C . SER A 1 171 ? 1.629 11.650 -12.636 1.00 85.50 171 SER A C 1
ATOM 1295 O O . SER A 1 171 ? 2.237 10.744 -13.198 1.00 85.50 171 SER A O 1
ATOM 1297 N N . GLY A 1 172 ? 0.321 11.581 -12.369 1.00 88.56 172 GLY A N 1
ATOM 1298 C CA . GLY A 1 172 ? -0.515 10.450 -12.792 1.00 88.56 172 GLY A CA 1
ATOM 1299 C C . GLY A 1 172 ? -1.671 10.075 -11.863 1.00 88.56 172 GLY A C 1
ATOM 1300 O O . GLY A 1 172 ? -2.514 9.291 -12.284 1.00 88.56 172 GLY A O 1
ATOM 1301 N N . PHE A 1 173 ? -1.735 10.619 -10.645 1.00 93.56 173 PHE A N 1
ATOM 1302 C CA . PHE A 1 173 ? -2.881 10.418 -9.748 1.00 93.56 173 PHE A CA 1
ATOM 1303 C C . PHE A 1 173 ? -3.975 11.480 -9.957 1.00 93.56 173 PHE A C 1
ATOM 1305 O O . PHE A 1 173 ? -3.755 12.526 -10.567 1.00 93.56 173 PHE A O 1
ATOM 1312 N N . THR A 1 174 ? -5.157 11.252 -9.397 1.00 92.56 174 THR A N 1
ATOM 1313 C CA . THR A 1 174 ? -6.233 12.238 -9.269 1.00 92.56 174 THR A CA 1
ATOM 1314 C C . THR A 1 174 ? -6.613 12.446 -7.806 1.00 92.56 174 THR A C 1
ATOM 1316 O O . THR A 1 174 ? -6.472 11.560 -6.967 1.00 92.56 174 THR A O 1
ATOM 1319 N N . ILE A 1 175 ? -7.149 13.624 -7.476 1.00 90.88 175 ILE A N 1
ATOM 1320 C CA . ILE A 1 175 ? -7.524 13.985 -6.096 1.00 90.88 175 ILE A CA 1
ATOM 1321 C C . ILE A 1 175 ? -8.595 13.064 -5.470 1.00 90.88 175 ILE A C 1
ATOM 1323 O O . ILE A 1 175 ? -8.774 13.041 -4.247 1.00 90.88 175 ILE A O 1
ATOM 1327 N N . SER A 1 176 ? -9.335 12.345 -6.313 1.00 93.50 176 SER A N 1
ATOM 1328 C CA . SER A 1 176 ? -10.385 11.394 -5.947 1.00 93.50 176 SER A CA 1
ATOM 1329 C C . SER A 1 176 ? -9.932 9.937 -6.001 1.00 93.50 176 SER A C 1
ATOM 1331 O O . SER A 1 176 ? -10.766 9.064 -5.781 1.00 93.50 176 SER A O 1
ATOM 1333 N N . ASP A 1 177 ? -8.659 9.663 -6.299 1.00 95.62 177 ASP A N 1
ATOM 1334 C CA . ASP A 1 177 ? -8.169 8.289 -6.373 1.00 95.62 177 ASP A CA 1
ATOM 1335 C C . ASP A 1 177 ? -8.280 7.587 -5.018 1.00 95.62 177 ASP A C 1
ATOM 1337 O O . ASP A 1 177 ? -7.988 8.150 -3.952 1.00 95.62 177 ASP A O 1
ATOM 1341 N N . SER A 1 178 ? -8.684 6.324 -5.095 1.00 97.06 178 SER A N 1
ATOM 1342 C CA . SER A 1 178 ? -8.670 5.377 -3.994 1.00 97.06 178 SER A CA 1
ATOM 1343 C C . SER A 1 178 ? -7.431 4.484 -4.051 1.00 97.06 178 SER A C 1
ATOM 1345 O O . SER A 1 178 ? -6.748 4.423 -5.079 1.00 97.06 178 SER A O 1
ATOM 1347 N N . TRP A 1 179 ? -7.098 3.802 -2.954 1.00 97.88 179 TRP A N 1
ATOM 1348 C CA . TRP A 1 179 ? -5.996 2.844 -2.987 1.00 97.88 179 TRP A CA 1
ATOM 1349 C C . TRP A 1 179 ? -6.340 1.683 -3.928 1.00 97.88 179 TRP A C 1
ATOM 1351 O O . TRP A 1 179 ? -7.471 1.209 -3.972 1.00 97.88 179 TRP A O 1
ATOM 1361 N N . GLY A 1 180 ? -5.359 1.214 -4.703 1.00 97.25 180 GLY A N 1
ATOM 1362 C CA . GLY A 1 180 ? -5.560 0.055 -5.582 1.00 97.25 180 GLY A CA 1
ATOM 1363 C C . GLY A 1 180 ? -5.563 -1.268 -4.813 1.00 97.25 180 GLY A C 1
ATOM 1364 O O . GLY A 1 180 ? -6.218 -2.227 -5.208 1.00 97.25 180 GLY A O 1
ATOM 1365 N N . TYR A 1 181 ? -4.871 -1.290 -3.676 1.00 98.38 181 TYR A N 1
ATOM 1366 C CA . TYR A 1 181 ? -4.936 -2.331 -2.662 1.00 98.38 181 TYR A CA 1
ATOM 1367 C C . TYR A 1 181 ? -5.016 -1.678 -1.281 1.00 98.38 181 TYR A C 1
ATOM 1369 O O . TYR A 1 181 ? -4.255 -0.749 -1.005 1.00 98.38 181 TYR A O 1
ATOM 1377 N N . ARG A 1 182 ? -5.893 -2.183 -0.409 1.00 98.25 182 ARG A N 1
ATOM 1378 C CA . ARG A 1 182 ? -6.016 -1.765 0.992 1.00 98.25 182 ARG A CA 1
ATOM 1379 C C . ARG A 1 182 ? -6.639 -2.881 1.821 1.00 98.25 182 ARG A C 1
ATOM 1381 O O . ARG A 1 182 ? -7.782 -3.258 1.577 1.00 98.25 182 ARG A O 1
ATOM 1388 N N . ALA A 1 183 ? -5.920 -3.384 2.820 1.00 97.81 183 ALA A N 1
ATOM 1389 C CA . ALA A 1 183 ? -6.432 -4.443 3.687 1.00 97.81 183 ALA A CA 1
ATOM 1390 C C . ALA A 1 183 ? -5.913 -4.338 5.123 1.00 97.81 183 ALA A C 1
ATOM 1392 O O . ALA A 1 183 ? -4.827 -3.813 5.381 1.00 97.81 183 ALA A O 1
ATOM 1393 N N . LEU A 1 184 ? -6.712 -4.857 6.058 1.00 97.19 184 LEU A N 1
ATOM 1394 C CA . LEU A 1 184 ? -6.313 -5.056 7.446 1.00 97.19 184 LEU A CA 1
ATOM 1395 C C . LEU A 1 184 ? -5.380 -6.268 7.539 1.00 97.19 184 LEU A C 1
ATOM 1397 O O . LEU A 1 184 ? -5.727 -7.360 7.096 1.00 97.19 184 LEU A O 1
ATOM 1401 N N . GLU A 1 185 ? -4.226 -6.088 8.169 1.00 95.25 185 GLU A N 1
ATOM 1402 C CA . GLU A 1 185 ? -3.279 -7.171 8.395 1.00 95.25 185 GLU A CA 1
ATOM 1403 C C . GLU A 1 185 ? -3.806 -8.165 9.449 1.00 95.25 185 GLU A C 1
ATOM 1405 O O . GLU A 1 185 ? -4.200 -7.751 10.549 1.00 95.25 185 GLU A O 1
ATOM 1410 N N . PRO A 1 186 ? -3.773 -9.485 9.178 1.00 92.44 186 PRO A N 1
ATOM 1411 C CA . PRO A 1 186 ? -4.228 -10.491 10.128 1.00 92.44 186 PRO A CA 1
ATOM 1412 C C . PRO A 1 186 ? -3.516 -10.371 11.478 1.00 92.44 186 PRO A C 1
ATOM 1414 O O . PRO A 1 186 ? -2.293 -10.256 11.554 1.00 92.44 186 PRO A O 1
ATOM 1417 N N . HIS A 1 187 ? -4.294 -10.417 12.562 1.00 88.31 187 HIS A N 1
ATOM 1418 C CA . HIS A 1 187 ? -3.810 -10.357 13.949 1.00 88.31 187 HIS A CA 1
ATOM 1419 C C . HIS A 1 187 ? -3.046 -9.077 14.338 1.00 88.31 187 HIS A C 1
ATOM 1421 O O . HIS A 1 187 ? -2.510 -9.000 15.447 1.00 88.31 187 HIS A O 1
ATOM 1427 N N . LYS A 1 188 ? -3.020 -8.058 13.475 1.00 93.81 188 LYS A N 1
ATOM 1428 C CA . LYS A 1 188 ? -2.344 -6.780 13.710 1.00 93.81 188 LYS A CA 1
ATOM 1429 C C . LYS A 1 188 ? -3.378 -5.652 13.688 1.00 93.81 188 LYS A C 1
ATOM 1431 O O . LYS A 1 188 ? -4.409 -5.734 13.032 1.00 93.81 188 LYS A O 1
ATOM 1436 N N . THR A 1 189 ? -3.102 -4.567 14.405 1.00 96.69 189 THR A N 1
ATOM 1437 C CA . THR A 1 189 ? -3.856 -3.310 14.266 1.00 96.69 189 THR A CA 1
ATOM 1438 C C . THR A 1 189 ? -3.166 -2.418 13.242 1.00 96.69 189 THR A C 1
ATOM 1440 O O . THR A 1 189 ? -2.741 -1.305 13.556 1.00 96.69 189 THR A O 1
ATOM 1443 N N . CYS A 1 190 ? -2.989 -2.966 12.041 1.00 97.50 190 CYS A N 1
ATOM 1444 C CA . CYS A 1 190 ? -2.276 -2.335 10.943 1.00 97.50 190 CYS A CA 1
ATOM 1445 C C . CYS A 1 190 ? -3.058 -2.527 9.642 1.00 97.50 190 CYS A C 1
ATOM 1447 O O . CYS A 1 190 ? -3.582 -3.610 9.400 1.00 97.50 190 CYS A O 1
ATOM 1449 N N . ILE A 1 191 ? -3.150 -1.486 8.824 1.00 98.31 191 ILE A N 1
ATOM 1450 C CA . ILE A 1 191 ? -3.707 -1.542 7.472 1.00 98.31 191 ILE A CA 1
ATOM 1451 C C . ILE A 1 191 ? -2.564 -1.268 6.501 1.00 98.31 191 ILE A C 1
ATOM 1453 O O . ILE A 1 191 ? -1.881 -0.249 6.630 1.00 98.31 191 ILE A O 1
ATOM 1457 N N . SER A 1 192 ? -2.374 -2.154 5.526 1.00 97.56 192 SER A N 1
ATOM 1458 C CA . SER A 1 192 ? -1.429 -1.939 4.431 1.00 97.56 192 SER A CA 1
ATOM 1459 C C . SER A 1 192 ? -2.185 -1.502 3.186 1.00 97.56 192 SER A C 1
ATOM 1461 O O . SER A 1 192 ? -3.239 -2.056 2.875 1.00 97.56 192 SER A O 1
ATOM 1463 N N . SER A 1 193 ? -1.680 -0.482 2.491 1.00 98.31 193 SER A N 1
ATOM 1464 C CA . SER A 1 193 ? -2.266 -0.011 1.232 1.00 98.31 193 SER A CA 1
ATOM 1465 C C . SER A 1 193 ? -1.204 0.264 0.179 1.00 98.31 193 SER A C 1
ATOM 1467 O O . SER A 1 193 ? -0.095 0.683 0.509 1.00 98.31 193 SER A O 1
ATOM 1469 N N . VAL A 1 194 ? -1.546 0.059 -1.091 1.00 98.31 194 VAL A N 1
ATOM 1470 C CA . VAL A 1 194 ? -0.675 0.328 -2.239 1.00 98.31 194 VAL A CA 1
ATOM 1471 C C . VAL A 1 194 ? -1.486 0.976 -3.356 1.00 98.31 194 VAL A C 1
ATOM 1473 O O . VAL A 1 194 ? -2.580 0.534 -3.695 1.00 98.31 194 VAL A O 1
ATOM 1476 N N . ALA A 1 195 ? -0.933 2.025 -3.952 1.00 98.00 195 ALA A N 1
ATOM 1477 C CA . ALA A 1 195 ? -1.440 2.664 -5.154 1.00 98.00 195 ALA A CA 1
ATOM 1478 C C . ALA A 1 195 ? -0.297 2.835 -6.160 1.00 98.00 195 ALA A C 1
ATOM 1480 O O . ALA A 1 195 ? 0.848 3.104 -5.787 1.00 98.00 195 ALA A O 1
ATOM 1481 N N . LEU A 1 196 ? -0.611 2.641 -7.439 1.00 97.06 196 LEU A N 1
ATOM 1482 C CA . LEU A 1 196 ? 0.357 2.635 -8.530 1.00 97.06 196 LEU A CA 1
ATOM 1483 C C . LEU A 1 196 ? -0.159 3.546 -9.636 1.00 97.06 196 LEU A C 1
ATOM 1485 O O . LEU A 1 196 ? -1.327 3.468 -10.004 1.00 97.06 196 LEU A O 1
ATOM 1489 N N . ALA A 1 197 ? 0.713 4.394 -10.170 1.00 95.12 197 ALA A N 1
ATOM 1490 C CA . ALA A 1 197 ? 0.391 5.243 -11.309 1.00 95.12 197 ALA A CA 1
ATOM 1491 C C . ALA A 1 197 ? 1.544 5.233 -12.308 1.00 95.12 197 ALA A C 1
ATOM 1493 O O . ALA A 1 197 ? 2.714 5.298 -11.928 1.00 95.12 197 ALA A O 1
ATOM 1494 N N . ARG A 1 198 ? 1.226 5.181 -13.603 1.00 91.44 198 ARG A N 1
ATOM 1495 C CA . ARG A 1 198 ? 2.230 5.416 -14.646 1.00 91.44 198 ARG A CA 1
ATOM 1496 C C . ARG A 1 198 ? 2.601 6.897 -14.621 1.00 91.44 198 ARG A C 1
ATOM 1498 O O . ARG A 1 198 ? 1.718 7.751 -14.622 1.00 91.44 198 ARG A O 1
ATOM 1505 N N . LEU A 1 199 ? 3.897 7.194 -14.609 1.00 88.06 199 LEU A N 1
ATOM 1506 C CA . LEU A 1 199 ? 4.391 8.564 -14.620 1.00 88.06 199 LEU A CA 1
ATOM 1507 C C . LEU A 1 199 ? 4.006 9.241 -15.939 1.00 88.06 199 LEU A C 1
ATOM 1509 O O . LEU A 1 199 ? 4.433 8.810 -17.011 1.00 88.06 199 LEU A O 1
ATOM 1513 N N . ASN A 1 200 ? 3.249 10.332 -15.858 1.00 79.12 200 ASN A N 1
ATOM 1514 C CA . ASN A 1 200 ? 2.982 11.182 -17.007 1.00 79.12 200 ASN A CA 1
ATOM 1515 C C . ASN A 1 200 ? 4.241 11.997 -17.347 1.00 79.12 200 ASN A C 1
ATOM 1517 O O . ASN A 1 200 ? 4.548 12.997 -16.699 1.00 79.12 200 ASN A O 1
ATOM 1521 N N . SER A 1 201 ? 4.990 11.550 -18.354 1.00 67.56 201 SER A N 1
ATOM 1522 C CA . SER A 1 201 ? 6.197 12.220 -18.849 1.00 67.56 201 SER A CA 1
ATOM 1523 C C . SER A 1 201 ? 5.959 12.987 -20.151 1.00 67.56 201 SER A C 1
ATOM 1525 O O . SER A 1 201 ? 6.885 13.133 -20.950 1.00 67.56 201 SER A O 1
ATOM 1527 N N . ASP A 1 202 ? 4.735 13.483 -20.376 1.00 69.44 202 ASP A N 1
ATOM 1528 C CA . ASP A 1 202 ? 4.409 14.259 -21.573 1.00 69.44 202 ASP A CA 1
ATOM 1529 C C . ASP A 1 202 ? 5.378 15.441 -21.753 1.00 69.44 202 ASP A C 1
ATOM 1531 O O . ASP A 1 202 ? 5.335 16.448 -21.040 1.00 69.44 202 ASP A O 1
ATOM 1535 N N . SER A 1 203 ? 6.261 15.303 -22.746 1.00 64.44 203 SER A N 1
ATOM 1536 C CA . SER A 1 203 ? 7.298 16.279 -23.079 1.00 64.44 203 SER A CA 1
ATOM 1537 C C . SER A 1 203 ? 6.736 17.612 -23.569 1.00 64.44 203 SER A C 1
ATOM 1539 O O . SER A 1 203 ? 7.480 18.589 -23.642 1.00 64.44 203 SER A O 1
ATOM 1541 N N . SER A 1 204 ? 5.446 17.665 -23.917 1.00 69.81 204 SER A N 1
ATOM 1542 C CA . SER A 1 204 ? 4.783 18.894 -24.349 1.00 69.81 204 SER A CA 1
ATOM 1543 C C . SER A 1 204 ? 4.513 19.864 -23.194 1.00 69.81 204 SER A C 1
ATOM 1545 O O . SER A 1 204 ? 4.407 21.068 -23.431 1.00 69.81 204 SER A O 1
ATOM 1547 N N . ASN A 1 205 ? 4.467 19.374 -21.945 1.00 76.31 205 ASN A N 1
ATOM 1548 C CA . ASN A 1 205 ? 4.254 20.197 -20.759 1.00 76.31 205 ASN A CA 1
ATOM 1549 C C . ASN A 1 205 ? 5.548 20.323 -19.922 1.00 76.31 205 ASN A C 1
ATOM 1551 O O . ASN A 1 205 ? 5.921 19.389 -19.201 1.00 76.31 205 ASN A O 1
ATOM 1555 N N . PRO A 1 206 ? 6.219 21.494 -19.927 1.00 75.06 206 PRO A N 1
ATOM 1556 C CA . PRO A 1 206 ? 7.430 21.730 -19.137 1.00 75.06 206 PRO A CA 1
ATOM 1557 C C . PRO A 1 206 ? 7.255 21.467 -17.635 1.00 75.06 206 PRO A C 1
ATOM 1559 O O . PRO A 1 206 ? 8.208 21.082 -16.956 1.00 75.06 206 PRO A O 1
ATOM 1562 N N . GLN A 1 207 ? 6.039 21.644 -17.108 1.00 75.44 207 GLN A N 1
ATOM 1563 C CA . GLN A 1 207 ? 5.737 21.411 -15.700 1.00 75.44 207 GLN A CA 1
ATOM 1564 C C . GLN A 1 207 ? 5.711 19.916 -15.356 1.00 75.44 207 GLN A C 1
ATOM 1566 O O . GLN A 1 207 ? 6.206 19.535 -14.295 1.00 75.44 207 GLN A O 1
ATOM 1571 N N . HIS A 1 208 ? 5.223 19.060 -16.260 1.00 74.88 208 HIS A N 1
ATOM 1572 C CA . HIS A 1 208 ? 5.278 17.603 -16.084 1.00 74.88 208 HIS A CA 1
ATOM 1573 C C . HIS A 1 208 ? 6.726 17.109 -16.117 1.00 74.88 208 HIS A C 1
ATOM 1575 O O . HIS A 1 208 ? 7.136 16.337 -15.254 1.00 74.88 208 HIS A O 1
ATOM 1581 N N . MET A 1 209 ? 7.544 17.643 -17.030 1.00 74.75 209 MET A N 1
ATOM 1582 C CA . MET A 1 209 ? 8.975 17.332 -17.097 1.00 74.75 209 MET A CA 1
ATOM 1583 C C . MET A 1 209 ? 9.732 17.732 -15.822 1.00 74.75 209 MET A C 1
ATOM 1585 O O . MET A 1 209 ? 10.514 16.938 -15.297 1.00 74.75 209 MET A O 1
ATOM 1589 N N . ALA A 1 210 ? 9.485 18.930 -15.284 1.00 77.38 210 ALA A N 1
ATOM 1590 C CA . ALA A 1 210 ? 10.104 19.376 -14.033 1.00 77.38 210 ALA A CA 1
ATOM 1591 C C . ALA A 1 210 ? 9.680 18.507 -12.837 1.00 77.38 210 ALA A C 1
ATOM 1593 O O . ALA A 1 210 ? 10.490 18.194 -11.962 1.00 77.38 210 ALA A O 1
ATOM 1594 N N . THR A 1 211 ? 8.415 18.090 -12.798 1.00 78.19 211 THR A N 1
ATOM 1595 C CA . THR A 1 211 ? 7.903 17.191 -11.763 1.00 78.19 211 THR A CA 1
ATOM 1596 C C . THR A 1 211 ? 8.504 15.789 -11.871 1.00 78.19 211 THR A C 1
ATOM 1598 O O . THR A 1 211 ? 8.986 15.252 -10.874 1.00 78.19 211 THR A O 1
ATOM 1601 N N . ALA A 1 212 ? 8.575 15.229 -13.077 1.00 76.56 212 ALA A N 1
ATOM 1602 C CA . ALA A 1 212 ? 9.209 13.943 -13.345 1.00 76.56 212 ALA A CA 1
ATOM 1603 C C . ALA A 1 212 ? 10.691 13.932 -12.917 1.00 76.56 212 ALA A C 1
ATOM 1605 O O . ALA A 1 212 ? 11.163 12.973 -12.304 1.00 76.56 212 ALA A O 1
ATOM 1606 N N . GLN A 1 213 ? 11.418 15.033 -13.147 1.00 78.75 213 GLN A N 1
ATOM 1607 C CA . GLN A 1 213 ? 12.793 15.207 -12.662 1.00 78.75 213 GLN A CA 1
ATOM 1608 C C . GLN A 1 213 ? 12.898 15.232 -11.132 1.00 78.75 213 GLN A C 1
ATOM 1610 O O . GLN A 1 213 ? 13.852 14.688 -10.580 1.00 78.75 213 GLN A O 1
ATOM 1615 N N . LYS A 1 214 ? 11.929 15.830 -10.428 1.00 82.00 214 LYS A N 1
ATOM 1616 C CA . LYS A 1 214 ? 11.884 15.776 -8.957 1.00 82.00 214 LYS A CA 1
ATOM 1617 C C . LYS A 1 214 ? 11.605 14.359 -8.466 1.00 82.00 214 LYS A C 1
ATOM 1619 O O . LYS A 1 214 ? 12.245 13.916 -7.519 1.00 82.00 214 LYS A O 1
ATOM 1624 N N . LEU A 1 215 ? 10.695 13.639 -9.122 1.00 80.31 215 LEU A N 1
ATOM 1625 C CA . LEU A 1 215 ? 10.355 12.262 -8.763 1.00 80.31 215 LEU A CA 1
ATOM 1626 C C . LEU A 1 215 ? 11.511 11.278 -8.977 1.00 80.31 215 LEU A C 1
ATOM 1628 O O . LEU A 1 215 ? 11.629 10.317 -8.221 1.00 80.31 215 LEU A O 1
ATOM 1632 N N . LEU A 1 216 ? 12.417 11.543 -9.926 1.00 78.69 216 LEU A N 1
ATOM 1633 C CA . LEU A 1 216 ? 13.655 10.765 -10.078 1.00 78.69 216 LEU A CA 1
ATOM 1634 C C . LEU A 1 216 ? 14.520 10.747 -8.819 1.00 78.69 216 LEU A C 1
ATOM 1636 O O . LEU A 1 216 ? 15.254 9.783 -8.616 1.00 78.69 216 LEU A O 1
ATOM 1640 N N . LEU A 1 217 ? 14.436 11.768 -7.960 1.00 78.19 217 LEU A N 1
ATOM 1641 C CA . LEU A 1 217 ? 15.153 11.774 -6.682 1.00 78.19 217 LEU A CA 1
ATOM 1642 C C . LEU A 1 217 ? 14.711 10.624 -5.767 1.00 78.19 217 LEU A C 1
ATOM 1644 O O . LEU A 1 217 ? 15.471 10.234 -4.882 1.00 78.19 217 LEU A O 1
ATOM 1648 N N . PHE A 1 218 ? 13.512 10.080 -5.995 1.00 78.81 218 PHE A N 1
ATOM 1649 C CA . PHE A 1 218 ? 12.953 8.954 -5.251 1.00 78.81 218 PHE A CA 1
ATOM 1650 C C . PHE A 1 218 ? 13.195 7.602 -5.928 1.00 78.81 218 PHE A C 1
ATOM 1652 O O . PHE A 1 218 ? 12.821 6.563 -5.381 1.00 78.81 218 PHE A O 1
ATOM 1659 N N . TRP A 1 219 ? 13.854 7.578 -7.092 1.00 76.94 219 TRP A N 1
ATOM 1660 C CA . TRP A 1 219 ? 14.261 6.327 -7.719 1.00 76.94 219 TRP A CA 1
ATOM 1661 C C . TRP A 1 219 ? 15.354 5.664 -6.877 1.00 76.94 219 TRP A C 1
ATOM 1663 O O . TRP A 1 219 ? 16.420 6.241 -6.652 1.00 76.94 219 TRP A O 1
ATOM 1673 N N . ARG A 1 220 ? 15.071 4.454 -6.376 1.00 68.25 220 ARG A N 1
ATOM 1674 C CA . ARG A 1 220 ? 15.949 3.684 -5.465 1.00 68.25 220 ARG A CA 1
ATOM 1675 C C . ARG A 1 220 ? 16.241 4.383 -4.126 1.00 68.25 220 ARG A C 1
ATOM 1677 O O . ARG A 1 220 ? 17.066 3.906 -3.351 1.00 68.25 220 ARG A O 1
ATOM 1684 N N . LYS A 1 221 ? 15.568 5.500 -3.831 1.00 80.81 221 LYS A N 1
ATOM 1685 C CA . LYS A 1 221 ? 15.626 6.219 -2.549 1.00 80.81 221 LYS A CA 1
ATOM 1686 C C . LYS A 1 221 ? 14.211 6.603 -2.122 1.00 80.81 221 LYS A C 1
ATOM 1688 O O . LYS A 1 221 ? 13.837 7.769 -2.255 1.00 80.81 221 LYS A O 1
ATOM 1693 N N . PRO A 1 222 ? 13.417 5.639 -1.623 1.00 85.94 222 PRO A N 1
ATOM 1694 C CA . PRO A 1 222 ? 12.038 5.907 -1.251 1.00 85.94 222 PRO A CA 1
ATOM 1695 C C . PRO A 1 222 ? 11.951 7.047 -0.233 1.00 85.94 222 PRO A C 1
ATOM 1697 O O . PRO A 1 222 ? 12.628 7.029 0.800 1.00 85.94 222 PRO A O 1
ATOM 1700 N N . ALA A 1 223 ? 11.111 8.039 -0.514 1.00 90.56 223 ALA A N 1
ATOM 1701 C CA . ALA A 1 223 ? 10.791 9.082 0.445 1.00 90.56 223 ALA A CA 1
ATOM 1702 C C . ALA A 1 223 ? 9.775 8.554 1.449 1.00 90.56 223 ALA A C 1
ATOM 1704 O O . ALA A 1 223 ? 8.804 7.897 1.077 1.00 90.56 223 ALA A O 1
ATOM 1705 N N . ARG A 1 224 ? 9.984 8.867 2.728 1.00 91.88 224 ARG A N 1
ATOM 1706 C CA . ARG A 1 224 ? 9.080 8.459 3.802 1.00 91.88 224 ARG A CA 1
ATOM 1707 C C . ARG A 1 224 ? 8.536 9.668 4.535 1.00 91.88 224 ARG A C 1
ATOM 1709 O O . ARG A 1 224 ? 9.300 10.545 4.934 1.00 91.88 224 ARG A O 1
ATOM 1716 N N . LYS A 1 225 ? 7.226 9.683 4.759 1.00 90.75 225 LYS A N 1
ATOM 1717 C CA . LYS A 1 225 ? 6.553 10.668 5.605 1.00 90.75 225 LYS A CA 1
ATOM 1718 C C . LYS A 1 225 ? 5.773 9.931 6.682 1.00 90.75 225 LYS A C 1
ATOM 1720 O O . LYS A 1 225 ? 4.983 9.054 6.365 1.00 90.75 225 LYS A O 1
ATOM 1725 N N . CYS A 1 226 ? 5.999 10.286 7.944 1.00 93.50 226 CYS A N 1
ATOM 1726 C CA . CYS A 1 226 ? 5.292 9.718 9.088 1.00 93.50 226 CYS A CA 1
ATOM 1727 C C . CYS A 1 226 ? 4.551 10.829 9.828 1.00 93.50 226 CYS A C 1
ATOM 1729 O O . CYS A 1 226 ? 5.139 11.875 10.101 1.00 93.50 226 CYS A O 1
ATOM 1731 N N . TRP A 1 227 ? 3.289 10.604 10.176 1.00 92.69 227 TRP A N 1
ATOM 1732 C CA . TRP A 1 227 ? 2.504 11.544 10.974 1.00 92.69 227 TRP A CA 1
ATOM 1733 C C . TRP A 1 227 ? 1.419 10.822 11.768 1.00 92.69 227 TRP A C 1
ATOM 1735 O O . TRP A 1 227 ? 1.179 9.627 11.586 1.00 92.69 227 TRP A O 1
ATOM 1745 N N . TRP A 1 228 ? 0.783 11.567 12.666 1.00 93.25 228 TRP A N 1
ATOM 1746 C CA . TRP A 1 228 ? -0.317 11.090 13.489 1.00 93.25 228 TRP A CA 1
ATOM 1747 C C . TRP A 1 228 ? -1.614 11.798 13.110 1.00 93.25 228 TRP A C 1
ATOM 1749 O O . TRP A 1 228 ? -1.608 12.986 12.796 1.00 93.25 228 TRP A O 1
ATOM 1759 N N . ASP A 1 229 ? -2.715 11.062 13.169 1.00 91.69 229 ASP A N 1
ATOM 1760 C CA . ASP A 1 229 ? -4.082 11.543 12.988 1.00 91.69 229 ASP A CA 1
ATOM 1761 C C . ASP A 1 229 ? -4.972 10.965 14.100 1.00 91.69 229 ASP A C 1
ATOM 1763 O O . ASP A 1 229 ? -4.631 9.968 14.742 1.00 91.69 229 ASP A O 1
ATOM 1767 N N . GLY A 1 230 ? -6.108 11.604 14.355 1.00 92.44 230 GLY A N 1
ATOM 1768 C CA . GLY A 1 230 ? -7.068 11.201 15.372 1.00 92.44 230 GLY A CA 1
ATOM 1769 C C . GLY A 1 230 ? -8.477 11.214 14.807 1.00 92.44 230 GLY A C 1
ATOM 1770 O O . GLY A 1 230 ? -8.919 12.203 14.225 1.00 92.44 230 GLY A O 1
ATOM 1771 N N . VAL A 1 231 ? -9.203 10.117 15.000 1.00 93.44 231 VAL A N 1
ATOM 1772 C CA . VAL A 1 231 ? -10.578 9.978 14.519 1.00 93.44 231 VAL A CA 1
ATOM 1773 C C . VAL A 1 231 ? -11.471 9.424 15.618 1.00 93.44 231 VAL A C 1
ATOM 1775 O O . VAL A 1 231 ? -11.030 8.663 16.474 1.00 93.44 231 VAL A O 1
ATOM 1778 N N . GLU A 1 232 ? -12.741 9.804 15.592 1.00 93.81 232 GLU A N 1
ATOM 1779 C CA . GLU A 1 232 ? -13.774 9.198 16.427 1.00 93.81 232 GLU A CA 1
ATOM 1780 C C . GLU A 1 232 ? -14.645 8.335 15.515 1.00 93.81 232 GLU A C 1
ATOM 1782 O O . GLU A 1 232 ? -15.185 8.827 14.521 1.00 93.81 232 GLU A O 1
ATOM 1787 N N . LEU A 1 233 ? -14.690 7.034 15.793 1.00 92.81 233 LEU A N 1
ATOM 1788 C CA . LEU A 1 233 ? -15.533 6.082 15.078 1.00 92.81 233 LEU A CA 1
ATOM 1789 C C . LEU A 1 233 ? -16.822 5.905 15.873 1.00 92.81 233 LEU A C 1
ATOM 1791 O O . LEU A 1 233 ? -16.766 5.670 17.078 1.00 92.81 233 LEU A O 1
ATOM 1795 N N . ALA A 1 234 ? -17.963 6.059 15.209 1.00 89.44 234 ALA A N 1
ATOM 1796 C CA . ALA A 1 234 ? -19.271 5.775 15.786 1.00 89.44 234 ALA A CA 1
ATOM 1797 C C . ALA A 1 234 ? -19.680 4.328 15.483 1.00 89.44 234 ALA A C 1
ATOM 1799 O O . ALA A 1 234 ? -19.086 3.683 14.620 1.00 89.44 234 ALA A O 1
ATOM 1800 N N . ASP A 1 235 ? -20.701 3.846 16.189 1.00 85.81 235 ASP A N 1
ATOM 1801 C CA . ASP A 1 235 ? -21.377 2.581 15.896 1.00 85.81 235 ASP A CA 1
ATOM 1802 C C . ASP A 1 235 ? -20.470 1.335 15.963 1.00 85.81 235 ASP A C 1
ATOM 1804 O O . ASP A 1 235 ? -20.684 0.350 15.256 1.00 85.81 235 ASP A O 1
ATOM 1808 N N . ILE A 1 236 ? -19.463 1.348 16.848 1.00 85.69 236 ILE A N 1
ATOM 1809 C CA . ILE A 1 236 ? -18.556 0.212 17.047 1.00 85.69 236 ILE A CA 1
ATOM 1810 C C . ILE A 1 236 ? -19.107 -0.739 18.120 1.00 85.69 236 ILE A C 1
ATOM 1812 O O . ILE A 1 236 ? -19.368 -0.354 19.262 1.00 85.69 236 ILE A O 1
ATOM 1816 N N . GLY A 1 237 ? -19.224 -2.021 17.765 1.00 77.44 237 GLY A N 1
ATOM 1817 C CA . GLY A 1 237 ? -19.651 -3.094 18.667 1.00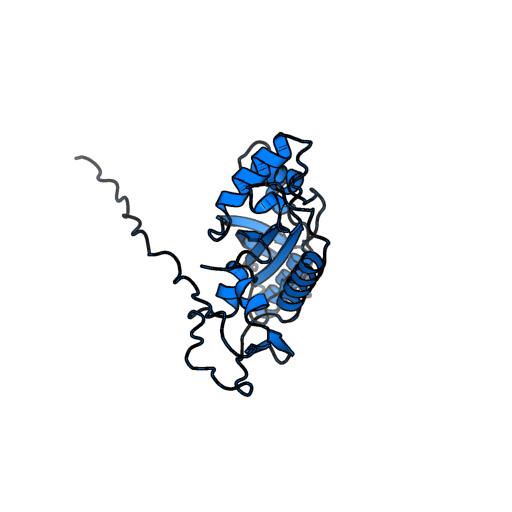 77.44 237 GLY A CA 1
ATOM 1818 C C . GLY A 1 237 ? -21.161 -3.139 18.921 1.00 77.44 237 GLY A C 1
ATOM 1819 O O . GLY A 1 237 ? -21.932 -2.340 18.397 1.00 77.44 237 GLY A O 1
ATOM 1820 N N . ALA A 1 238 ? -21.597 -4.093 19.750 1.00 70.81 238 ALA A N 1
ATOM 1821 C CA . ALA A 1 238 ? -23.020 -4.329 20.029 1.00 70.81 238 ALA A CA 1
ATOM 1822 C C . ALA A 1 238 ? -23.725 -3.142 20.715 1.00 70.81 238 ALA A C 1
ATOM 1824 O O . ALA A 1 238 ? -24.937 -2.992 20.589 1.00 70.81 238 ALA A O 1
ATOM 1825 N N . ASN A 1 239 ? -22.964 -2.293 21.409 1.00 69.44 239 ASN A N 1
ATOM 1826 C CA . ASN A 1 239 ? -23.475 -1.128 22.131 1.00 69.44 239 ASN A CA 1
ATOM 1827 C C . ASN A 1 239 ? -23.430 0.171 21.306 1.00 69.44 239 ASN A C 1
ATOM 1829 O O . ASN A 1 239 ? -23.770 1.221 21.846 1.00 69.44 239 ASN A O 1
ATOM 1833 N N . GLN A 1 240 ? -22.987 0.121 20.040 1.00 72.25 240 GLN A N 1
ATOM 1834 C CA . GLN A 1 240 ? -22.802 1.300 19.179 1.00 72.25 240 GLN A CA 1
ATOM 1835 C C . GLN A 1 240 ? -21.984 2.412 19.861 1.00 72.25 240 GLN A C 1
ATOM 1837 O O . GLN A 1 240 ? -22.329 3.595 19.840 1.00 72.25 240 GLN A O 1
ATOM 1842 N N . GLU A 1 241 ? -20.890 2.025 20.516 1.00 77.00 241 GLU A N 1
ATOM 1843 C CA . GLU A 1 241 ? -20.069 2.964 21.271 1.00 77.00 241 GLU A CA 1
ATOM 1844 C C . GLU A 1 241 ? -19.231 3.834 20.333 1.00 77.00 241 GLU A C 1
ATOM 1846 O O . GLU A 1 241 ? -18.768 3.401 19.273 1.00 77.00 241 GLU A O 1
ATOM 1851 N N . LYS A 1 242 ? -18.995 5.079 20.760 1.00 88.81 242 LYS A N 1
ATOM 1852 C CA . LYS A 1 242 ? -18.004 5.936 20.119 1.00 88.81 242 LYS A CA 1
ATOM 1853 C C . LYS A 1 242 ? -16.617 5.565 20.615 1.00 88.81 242 LYS A C 1
ATOM 1855 O O . LYS A 1 242 ? -16.344 5.626 21.815 1.00 88.81 242 LYS A O 1
ATOM 1860 N N . VAL A 1 243 ? -15.730 5.225 19.690 1.00 90.94 243 VAL A N 1
ATOM 1861 C CA . VAL A 1 243 ? -14.354 4.832 19.991 1.00 90.94 243 VAL A CA 1
ATOM 1862 C C . VAL A 1 243 ? -13.404 5.859 19.404 1.00 90.94 243 VAL A C 1
ATOM 1864 O O . VAL A 1 243 ? -13.388 6.111 18.197 1.00 90.94 243 VAL A O 1
ATOM 1867 N N . LYS A 1 244 ? -12.573 6.448 20.265 1.00 93.00 244 LYS A N 1
ATOM 1868 C CA . LYS A 1 244 ? -11.488 7.318 19.816 1.00 93.00 244 LYS A CA 1
ATOM 1869 C C . LYS A 1 244 ? -10.339 6.453 19.318 1.00 93.00 244 LYS A C 1
ATOM 1871 O O . LYS A 1 244 ? -9.848 5.593 20.046 1.00 93.00 244 LYS A O 1
ATOM 1876 N N . VAL A 1 245 ? -9.881 6.703 18.100 1.00 95.50 245 VAL A N 1
ATOM 1877 C CA . VAL A 1 245 ? -8.795 5.960 17.468 1.00 95.5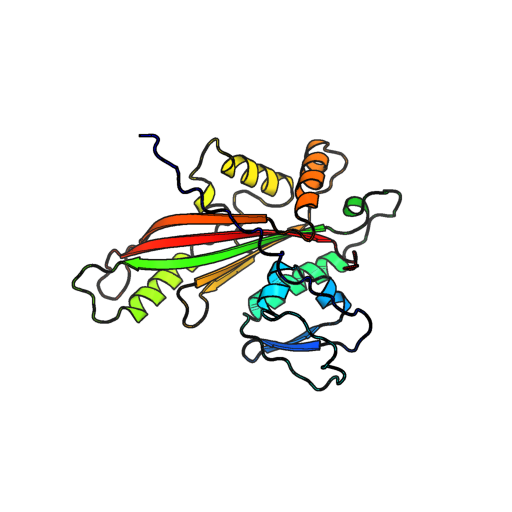0 245 VAL A CA 1
ATOM 1878 C C . VAL A 1 245 ? -7.685 6.921 17.069 1.00 95.50 245 VAL A C 1
ATOM 1880 O O . VAL A 1 245 ? -7.912 7.885 16.339 1.00 95.50 245 VAL A O 1
ATOM 1883 N N . TRP A 1 246 ? -6.477 6.654 17.556 1.00 96.94 246 TRP A N 1
ATOM 1884 C CA . TRP A 1 246 ? -5.269 7.310 17.065 1.00 96.94 246 TRP A CA 1
ATOM 1885 C C . TRP A 1 246 ? -4.668 6.498 15.940 1.00 96.94 246 TRP A C 1
ATOM 1887 O O . TRP A 1 246 ? -4.626 5.274 16.011 1.00 96.94 246 TRP A O 1
ATOM 1897 N N . ILE A 1 247 ? -4.191 7.189 14.920 1.00 97.19 247 ILE A N 1
ATOM 1898 C CA . ILE A 1 247 ? -3.662 6.587 13.712 1.00 97.19 247 ILE A CA 1
ATOM 1899 C C . ILE A 1 247 ? -2.258 7.131 13.501 1.00 97.19 247 ILE A C 1
ATOM 1901 O O . ILE A 1 247 ? -2.064 8.343 13.462 1.00 97.19 247 ILE A O 1
ATOM 1905 N N . ARG A 1 248 ? -1.286 6.244 13.327 1.00 96.88 248 ARG A N 1
ATOM 1906 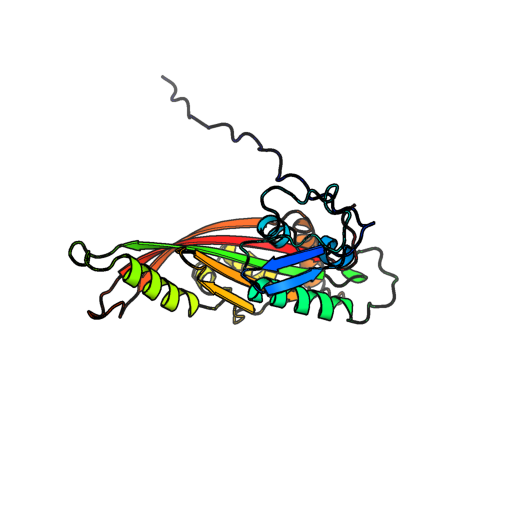C CA . ARG A 1 248 ? 0.041 6.578 12.825 1.00 96.88 248 ARG A CA 1
ATOM 1907 C C . ARG A 1 248 ? 0.113 6.137 11.373 1.00 96.88 248 ARG A C 1
ATOM 1909 O O . ARG A 1 248 ? 0.000 4.951 11.088 1.00 96.88 248 ARG A O 1
ATOM 1916 N N . ARG A 1 249 ? 0.305 7.088 10.463 1.00 95.38 249 ARG A N 1
ATOM 1917 C CA . ARG A 1 249 ? 0.458 6.811 9.031 1.00 95.38 249 ARG A CA 1
ATOM 1918 C C . ARG A 1 249 ? 1.916 6.936 8.647 1.00 95.38 249 ARG A C 1
ATOM 1920 O O . ARG A 1 249 ? 2.567 7.917 9.015 1.00 95.38 249 ARG A O 1
ATOM 1927 N N . ILE A 1 250 ? 2.406 5.970 7.886 1.00 95.75 250 ILE A N 1
ATOM 1928 C CA . ILE A 1 250 ? 3.678 6.048 7.184 1.00 95.75 250 ILE A CA 1
ATOM 1929 C C . ILE A 1 250 ? 3.383 5.926 5.700 1.00 95.75 250 ILE A C 1
ATOM 1931 O O . ILE A 1 250 ? 2.940 4.881 5.238 1.00 95.75 250 ILE A O 1
ATOM 1935 N N . TRP A 1 251 ? 3.672 6.980 4.948 1.00 95.12 251 TRP A N 1
ATOM 1936 C CA . TRP A 1 251 ? 3.719 6.898 3.497 1.00 95.12 251 TRP A CA 1
ATOM 1937 C C . TRP A 1 251 ? 5.135 6.654 3.032 1.00 95.12 251 TRP A C 1
ATOM 1939 O O . TRP A 1 251 ? 6.064 7.327 3.481 1.00 95.12 251 TRP A O 1
ATOM 1949 N N . THR A 1 252 ? 5.266 5.722 2.100 1.00 95.56 252 THR A N 1
ATOM 1950 C CA . THR A 1 252 ? 6.474 5.499 1.319 1.00 95.56 252 THR A CA 1
ATOM 1951 C C . THR A 1 252 ? 6.160 5.815 -0.136 1.00 95.56 252 THR A C 1
ATOM 1953 O O . THR A 1 252 ? 5.305 5.171 -0.737 1.00 95.56 252 THR A O 1
ATOM 1956 N N . LEU A 1 253 ? 6.837 6.825 -0.678 1.00 94.06 253 LEU A N 1
ATOM 1957 C CA . LEU A 1 253 ? 6.787 7.202 -2.085 1.00 94.06 253 LEU A CA 1
ATOM 1958 C C . LEU A 1 253 ? 8.068 6.732 -2.766 1.00 94.06 253 LEU A C 1
ATOM 1960 O O . LEU A 1 253 ? 9.171 7.107 -2.366 1.00 94.06 253 LEU A O 1
ATOM 1964 N N . GLU A 1 254 ? 7.913 5.942 -3.812 1.00 92.50 254 GLU A N 1
ATOM 1965 C CA . GLU A 1 254 ? 9.001 5.378 -4.593 1.00 92.50 254 GLU A CA 1
ATOM 1966 C C . GLU A 1 254 ? 8.715 5.545 -6.088 1.00 92.50 254 GLU A C 1
ATOM 1968 O O . GLU A 1 254 ? 7.564 5.596 -6.519 1.00 92.50 254 GLU A O 1
ATOM 1973 N N . LEU A 1 255 ? 9.777 5.649 -6.885 1.00 90.75 255 LEU A N 1
ATOM 1974 C CA . LEU A 1 255 ? 9.689 5.557 -8.336 1.00 90.75 255 LEU A CA 1
ATOM 1975 C C . LEU A 1 255 ? 10.384 4.274 -8.790 1.00 90.75 255 LEU A C 1
ATOM 1977 O O . LEU A 1 255 ? 11.537 4.045 -8.427 1.00 90.75 255 LEU A O 1
ATOM 1981 N N . THR A 1 256 ? 9.716 3.488 -9.626 1.00 88.50 256 THR A N 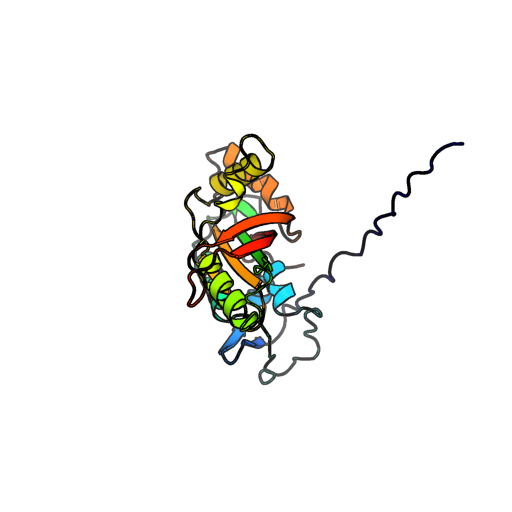1
ATOM 1982 C CA . THR A 1 256 ? 10.251 2.275 -10.254 1.00 88.50 256 THR A CA 1
ATOM 1983 C C . THR A 1 256 ? 10.333 2.489 -11.761 1.00 88.50 256 THR A C 1
ATOM 1985 O O . THR A 1 256 ? 9.391 2.983 -12.370 1.00 88.50 256 THR A O 1
ATOM 1988 N N . VAL A 1 257 ? 11.456 2.126 -12.383 1.00 86.38 257 VAL A N 1
ATOM 1989 C CA . VAL A 1 257 ? 11.641 2.214 -13.842 1.00 86.38 257 VAL A CA 1
ATOM 1990 C C . VAL A 1 257 ? 11.830 0.805 -14.382 1.00 86.38 257 VAL A C 1
ATOM 1992 O O . VAL A 1 257 ? 12.810 0.140 -14.045 1.00 86.38 257 VAL A O 1
ATOM 1995 N N . ILE A 1 258 ? 10.897 0.344 -15.212 1.00 82.69 258 ILE A N 1
ATOM 1996 C CA . ILE A 1 258 ? 10.911 -1.033 -15.718 1.00 82.69 258 ILE A CA 1
ATOM 1997 C C . ILE A 1 258 ? 12.104 -1.232 -16.653 1.00 82.69 258 ILE A C 1
ATOM 1999 O O . ILE A 1 258 ? 12.432 -0.367 -17.464 1.00 82.69 258 ILE A O 1
ATOM 2003 N N . GLY A 1 259 ? 12.782 -2.374 -16.525 1.00 72.94 259 GLY A N 1
ATOM 2004 C CA . GLY A 1 259 ? 13.944 -2.727 -17.343 1.00 72.94 259 GLY A CA 1
ATOM 2005 C C . GLY A 1 259 ? 15.194 -1.889 -17.053 1.00 72.94 259 GLY A C 1
ATOM 2006 O O . GLY A 1 259 ? 16.201 -2.015 -17.754 1.00 72.94 259 GLY A O 1
ATOM 2007 N N . ALA A 1 260 ? 15.175 -0.995 -16.062 1.00 66.81 260 ALA A N 1
ATOM 2008 C CA . ALA A 1 260 ? 16.381 -0.370 -15.536 1.00 66.81 260 ALA A CA 1
ATOM 2009 C C . ALA A 1 260 ? 16.931 -1.266 -14.418 1.00 66.81 260 ALA A C 1
ATOM 2011 O O . ALA A 1 260 ? 16.516 -1.158 -13.268 1.00 66.81 260 ALA A O 1
ATOM 2012 N N . GLY A 1 261 ? 17.823 -2.194 -14.780 1.00 56.81 261 GLY A N 1
ATOM 2013 C CA . GLY A 1 261 ? 18.399 -3.149 -13.834 1.00 56.81 261 GLY A CA 1
ATOM 2014 C C . GLY A 1 261 ? 19.022 -2.467 -12.612 1.00 56.81 261 GLY A C 1
ATOM 2015 O O . GLY A 1 261 ? 19.600 -1.377 -12.708 1.00 56.81 261 GLY A O 1
ATOM 2016 N N . LYS A 1 262 ? 18.916 -3.122 -11.452 1.00 56.53 262 LYS A N 1
ATOM 2017 C CA . LYS A 1 262 ? 19.637 -2.721 -10.245 1.00 56.53 262 LYS A CA 1
ATOM 2018 C C . LYS A 1 262 ? 21.116 -3.085 -10.427 1.00 56.53 262 LYS A C 1
ATOM 2020 O O . LYS A 1 262 ? 21.499 -4.205 -10.126 1.00 56.53 262 LYS A O 1
ATOM 2025 N N . MET A 1 263 ? 21.917 -2.168 -10.989 1.00 40.31 263 MET A N 1
ATOM 2026 C CA . MET A 1 263 ? 23.387 -2.224 -10.855 1.00 40.31 263 MET A CA 1
ATOM 2027 C C . MET A 1 263 ? 23.789 -2.159 -9.388 1.00 40.31 263 MET A C 1
ATOM 2029 O O . MET A 1 263 ? 23.076 -1.421 -8.653 1.00 40.31 263 MET A O 1
#

Organism: Neolecta irregularis (strain DAH-3) (NCBI:txid1198029)